Protein AF-A0A2R8F364-F1 (afdb_monomer_lite)

Organism: Orientia tsutsugamushi (NCBI:txid784)

InterPro domains:
  IPR007694 DNA helicase, DnaB-like, C-terminal [PF03796] (116-225)
  IPR007694 DNA helicase, DnaB-like, C-terminal [PS51199] (110-226)
  IPR016136 DNA helicase DnaB, N-terminal/DNA primase DnaG, C-terminal [G3DSA:1.10.860.10] (1-81)
  IPR027417 P-loop containing nucleoside triphosphate hydrolase [G3DSA:3.40.50.300] (99-226)
  IPR027417 P-loop containing nucleoside triphosphate hydrolase [SSF52540] (106-205)
  IPR036185 DNA helicase, DnaB-like, N-terminal domain superfamily [SSF48024] (3-48)

Structure (mmCIF, N/CA/C/O backbone):
data_AF-A0A2R8F364-F1
#
_entry.id   AF-A0A2R8F364-F1
#
loop_
_atom_site.group_PDB
_atom_site.id
_atom_site.type_symbol
_atom_site.label_atom_id
_atom_site.label_alt_id
_atom_site.label_comp_id
_atom_site.label_asym_id
_atom_site.label_entity_id
_atom_site.label_seq_id
_atom_site.pdbx_PDB_ins_code
_atom_site.Cartn_x
_atom_site.Cartn_y
_atom_site.Cartn_z
_atom_site.occupancy
_atom_site.B_iso_or_equiv
_atom_site.auth_seq_id
_atom_site.auth_comp_id
_atom_site.auth_asym_id
_atom_site.auth_atom_id
_atom_site.pdbx_PDB_model_num
ATOM 1 N N . MET A 1 1 ? -1.294 35.254 -28.613 1.00 51.09 1 MET A N 1
ATOM 2 C CA . MET A 1 1 ? -0.947 35.494 -30.028 1.00 51.09 1 MET A CA 1
ATOM 3 C C . MET A 1 1 ? -0.317 34.226 -30.592 1.00 51.09 1 MET A C 1
ATOM 5 O O . MET A 1 1 ? 0.893 34.099 -30.556 1.00 51.09 1 MET A O 1
ATOM 9 N N . LEU A 1 2 ? -1.130 33.256 -31.028 1.00 57.69 2 LEU A N 1
ATOM 10 C CA . LEU A 1 2 ? -0.634 32.020 -31.663 1.00 57.69 2 LEU A CA 1
ATOM 11 C C . LEU A 1 2 ? -0.455 32.174 -33.187 1.00 57.69 2 LEU A C 1
ATOM 13 O O . LEU A 1 2 ? 0.200 31.351 -33.805 1.00 57.69 2 LEU A O 1
ATOM 17 N N . GLY A 1 3 ? -0.999 33.242 -33.784 1.00 59.50 3 GLY A N 1
ATOM 18 C CA . GLY A 1 3 ? -1.017 33.457 -35.237 1.00 59.50 3 GLY A CA 1
ATOM 19 C C . GLY A 1 3 ? 0.264 34.016 -35.867 1.00 59.50 3 GLY A C 1
ATOM 20 O O . GLY A 1 3 ? 0.261 34.246 -37.065 1.00 59.50 3 GLY A O 1
ATOM 21 N N . ASN A 1 4 ? 1.335 34.253 -35.099 1.00 62.00 4 ASN A N 1
ATOM 22 C CA . ASN A 1 4 ? 2.617 34.739 -35.643 1.00 62.00 4 ASN A CA 1
ATOM 23 C C . ASN A 1 4 ? 3.698 33.647 -35.713 1.00 62.00 4 ASN A C 1
ATOM 25 O O . ASN A 1 4 ? 4.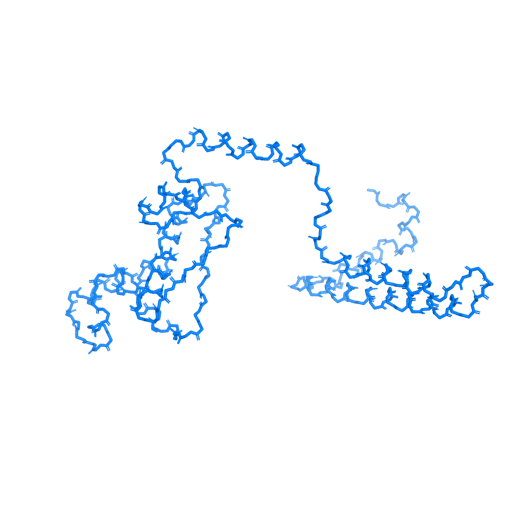823 33.926 -36.120 1.00 62.00 4 ASN A O 1
ATOM 29 N N . GLU A 1 5 ? 3.378 32.416 -35.310 1.00 75.62 5 GLU A N 1
ATOM 30 C CA . GLU A 1 5 ? 4.305 31.289 -35.370 1.00 75.62 5 GLU A CA 1
ATOM 31 C C . GLU A 1 5 ? 4.096 30.512 -36.680 1.00 75.62 5 GLU A C 1
ATOM 33 O O . GLU A 1 5 ? 3.006 29.986 -36.906 1.00 75.62 5 GLU A O 1
ATOM 38 N N . PRO A 1 6 ? 5.116 30.355 -37.543 1.00 74.75 6 PRO A N 1
ATOM 39 C CA . PRO A 1 6 ? 4.972 29.657 -38.827 1.00 74.75 6 PRO A CA 1
ATOM 40 C C . PRO A 1 6 ? 4.633 28.163 -38.675 1.00 74.75 6 PRO A C 1
ATOM 42 O O . PRO A 1 6 ? 4.226 27.502 -39.631 1.00 74.75 6 PRO A O 1
ATOM 45 N N . SER A 1 7 ? 4.808 27.604 -37.476 1.00 77.38 7 SER A N 1
ATOM 46 C CA . SER A 1 7 ? 4.368 26.255 -37.114 1.00 77.38 7 SER A CA 1
ATOM 47 C C . SER A 1 7 ? 2.845 26.151 -36.954 1.00 77.38 7 SER A C 1
ATOM 49 O O . SER A 1 7 ? 2.291 25.086 -37.220 1.00 77.38 7 SER A O 1
ATOM 51 N N . PHE A 1 8 ? 2.164 27.244 -36.590 1.00 77.12 8 PHE A N 1
ATOM 52 C CA . PHE A 1 8 ? 0.716 27.306 -36.380 1.00 77.12 8 PHE A CA 1
ATOM 53 C C . PHE A 1 8 ? -0.068 27.207 -37.694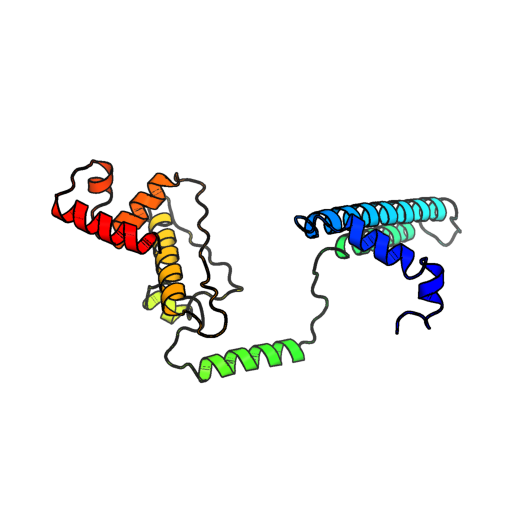 1.00 77.12 8 PHE A C 1
ATOM 55 O O . PHE A 1 8 ? -1.047 26.466 -37.789 1.00 77.12 8 PHE A O 1
ATOM 62 N N . ASP A 1 9 ? 0.414 27.871 -38.742 1.00 77.19 9 ASP A N 1
ATOM 63 C CA . ASP A 1 9 ? -0.208 27.786 -40.066 1.00 77.19 9 ASP A CA 1
ATOM 64 C C . ASP A 1 9 ? -0.009 26.399 -40.698 1.00 77.19 9 ASP A C 1
ATOM 66 O O . ASP A 1 9 ? -0.907 25.874 -41.356 1.00 77.19 9 ASP A O 1
ATOM 70 N N . LYS A 1 10 ? 1.128 25.736 -40.429 1.00 79.25 10 LYS A N 1
ATOM 71 C CA . LYS A 1 10 ? 1.417 24.378 -40.931 1.00 79.25 10 LYS A CA 1
ATOM 72 C C . LYS A 1 10 ? 0.503 23.295 -40.360 1.00 79.25 10 LYS A C 1
ATOM 74 O O . LYS A 1 10 ? 0.252 22.306 -41.041 1.00 79.25 10 LYS A O 1
ATOM 79 N N . ILE A 1 11 ? 0.020 23.459 -39.131 1.00 80.19 11 ILE A N 1
ATOM 80 C CA . ILE A 1 11 ? -0.890 22.499 -38.485 1.00 80.19 11 ILE A CA 1
ATOM 81 C C . ILE A 1 11 ? -2.369 22.748 -38.831 1.00 80.19 11 ILE A C 1
ATOM 83 O O . ILE A 1 11 ? -3.235 22.057 -38.305 1.00 80.19 11 ILE A O 1
ATOM 87 N N . GLY A 1 12 ? -2.671 23.706 -39.717 1.00 80.62 12 GLY A N 1
ATOM 88 C CA . GLY A 1 12 ? -4.037 24.025 -40.148 1.00 80.62 12 GLY A CA 1
ATOM 89 C C . GLY A 1 12 ? -4.716 25.145 -39.353 1.00 80.62 12 GLY A C 1
ATOM 90 O O . GLY A 1 12 ? -5.928 25.324 -39.476 1.00 80.62 12 GLY A O 1
ATOM 91 N N . GLY A 1 13 ? -3.956 25.895 -38.547 1.00 84.38 13 GLY A N 1
ATOM 92 C CA . GLY A 1 13 ? -4.404 27.120 -37.890 1.00 84.38 13 GLY A CA 1
ATOM 93 C C . GLY A 1 13 ? -5.612 26.952 -36.962 1.00 84.38 13 GLY A C 1
ATOM 94 O O . GLY A 1 13 ? -5.798 25.933 -36.291 1.00 84.38 13 GLY A O 1
ATOM 95 N N . VAL A 1 14 ? -6.444 27.994 -36.906 1.00 84.50 14 VAL A N 1
ATOM 96 C CA . VAL A 1 14 ? -7.592 28.087 -35.986 1.00 84.50 14 VAL A CA 1
ATOM 97 C C . VAL A 1 14 ? -8.641 27.003 -36.263 1.00 84.50 14 VAL A C 1
ATOM 99 O O . VAL A 1 14 ? -9.209 26.446 -35.322 1.00 84.50 14 VAL A O 1
ATOM 102 N N . ASP A 1 15 ? -8.844 26.638 -37.529 1.00 84.00 15 ASP A N 1
ATOM 103 C CA . ASP A 1 15 ? -9.839 25.638 -37.932 1.00 84.00 15 ASP A CA 1
ATOM 104 C C . ASP A 1 15 ? -9.497 24.233 -37.421 1.00 84.00 15 ASP A C 1
ATOM 106 O O . ASP A 1 15 ? -10.386 23.464 -37.048 1.00 84.00 15 ASP A O 1
ATOM 110 N N . TYR A 1 16 ? -8.209 23.882 -37.364 1.00 85.00 16 TYR A N 1
ATOM 111 C CA . TYR A 1 16 ? -7.773 22.599 -36.815 1.00 85.00 16 TYR A CA 1
ATOM 112 C C . TYR A 1 16 ? -8.007 22.518 -35.300 1.00 85.00 16 TYR A C 1
ATOM 114 O O . TYR A 1 16 ? -8.500 21.505 -34.800 1.00 85.00 16 TYR A O 1
ATOM 122 N N . LEU A 1 17 ? -7.746 23.606 -34.571 1.0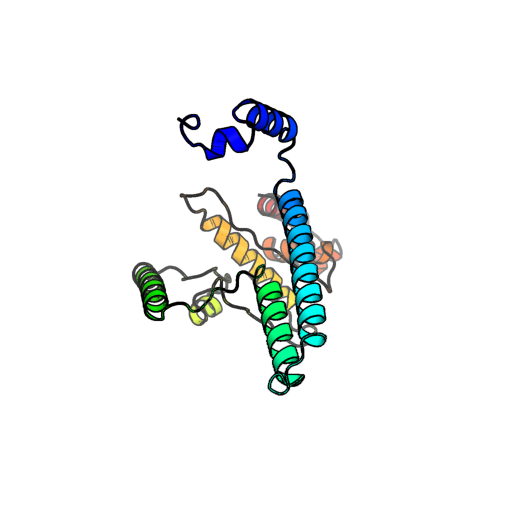0 82.50 17 LEU A N 1
ATOM 123 C CA . LEU A 1 17 ? -8.039 23.680 -33.138 1.00 82.50 17 LEU A CA 1
ATOM 124 C C . LEU A 1 17 ? -9.544 23.600 -32.852 1.00 82.50 17 LEU A C 1
ATOM 126 O O . LEU A 1 17 ? -9.943 22.884 -31.936 1.00 82.50 17 LEU A O 1
ATOM 130 N N . ALA A 1 18 ? -10.378 24.265 -33.658 1.00 84.19 18 ALA A N 1
ATOM 131 C CA . ALA A 1 18 ? -11.836 24.186 -33.544 1.00 84.19 18 ALA A CA 1
ATOM 132 C C . ALA A 1 18 ? -12.373 22.759 -33.788 1.00 84.19 18 ALA A C 1
ATOM 134 O O . ALA A 1 18 ? -13.339 22.320 -33.157 1.00 84.19 18 ALA A O 1
ATOM 135 N N . LYS A 1 19 ? -11.724 21.986 -34.668 1.00 84.31 19 LYS A N 1
ATOM 136 C CA . LYS A 1 19 ? -12.035 20.560 -34.850 1.00 84.31 19 LYS A CA 1
ATOM 137 C C . LYS A 1 19 ? -11.632 19.730 -33.632 1.00 84.31 19 LYS A C 1
ATOM 139 O O . LYS A 1 19 ? -12.421 18.900 -33.188 1.00 84.31 19 LYS A O 1
ATOM 144 N N . LEU A 1 20 ? -10.445 19.963 -33.067 1.00 83.00 20 LEU A N 1
ATOM 145 C CA . LEU A 1 20 ? -9.984 19.248 -31.871 1.00 83.00 20 LEU A CA 1
ATOM 146 C C . LEU A 1 20 ? -10.889 19.497 -30.662 1.00 83.00 20 LEU A C 1
ATOM 148 O O . LEU A 1 20 ? -11.218 18.546 -29.959 1.00 83.00 20 LEU A O 1
ATOM 152 N N . THR A 1 21 ? -11.341 20.734 -30.441 1.00 81.00 21 THR A N 1
ATOM 153 C CA . THR A 1 21 ? -12.275 21.046 -29.344 1.00 81.00 21 THR A CA 1
ATOM 154 C C . THR A 1 21 ? -13.622 20.352 -29.524 1.00 81.00 21 THR A C 1
ATOM 156 O O . THR A 1 21 ? -14.192 19.873 -28.548 1.00 81.00 21 THR A O 1
ATOM 159 N N . THR A 1 22 ? -14.096 20.227 -30.766 1.00 80.75 22 THR A N 1
ATOM 160 C CA . THR A 1 22 ? -15.333 19.497 -31.084 1.00 80.75 22 THR A CA 1
ATOM 161 C C . THR A 1 22 ? -15.176 17.984 -30.866 1.00 80.75 22 THR A C 1
ATOM 163 O O . THR A 1 22 ? -16.087 17.332 -30.367 1.00 80.75 22 THR A O 1
ATOM 166 N N . LEU A 1 23 ? -14.016 17.405 -31.191 1.00 77.75 23 LEU A N 1
ATOM 167 C CA . LEU A 1 23 ? -13.740 15.974 -30.991 1.00 77.75 23 LEU A CA 1
ATOM 168 C C . LEU A 1 23 ? -13.449 15.614 -29.523 1.00 77.75 23 LEU A C 1
ATOM 170 O O . LEU A 1 23 ? -13.710 14.491 -29.101 1.00 77.75 23 LEU A O 1
ATOM 174 N N . ALA A 1 24 ? -12.940 16.562 -28.733 1.00 70.25 24 ALA A N 1
ATOM 175 C CA . ALA A 1 24 ? -12.559 16.369 -27.333 1.00 70.25 24 ALA A CA 1
ATOM 176 C C . ALA A 1 24 ? -13.729 16.460 -26.328 1.00 70.25 24 ALA A C 1
ATOM 178 O O . ALA A 1 24 ? -13.489 16.446 -25.123 1.00 70.25 24 ALA A O 1
ATOM 179 N N . LEU A 1 25 ? -14.988 16.532 -26.786 1.00 61.28 25 LEU A N 1
ATOM 180 C CA . LEU A 1 25 ? -16.176 16.728 -25.934 1.00 61.28 25 LEU A CA 1
ATOM 181 C C . LEU A 1 25 ? -16.408 15.615 -24.886 1.00 61.28 25 LEU A C 1
ATOM 183 O O . LEU A 1 25 ? -17.146 15.834 -23.928 1.00 61.28 25 LEU A O 1
ATOM 187 N N . SER A 1 26 ? -15.761 14.448 -25.012 1.00 64.75 26 SER A N 1
ATOM 188 C CA . SER A 1 26 ? -15.794 13.371 -24.010 1.00 64.75 26 SER A CA 1
ATOM 189 C C . SER A 1 26 ? -14.438 13.226 -23.303 1.00 64.75 26 SER A C 1
ATOM 191 O O . SER A 1 26 ? -13.576 12.447 -23.706 1.00 64.75 26 SER A O 1
ATOM 193 N N . ILE A 1 27 ? -14.241 13.993 -22.226 1.00 63.88 27 ILE A N 1
ATOM 194 C CA . ILE A 1 27 ? -12.997 14.043 -21.422 1.00 63.88 27 ILE A CA 1
ATOM 195 C C . ILE A 1 27 ? -12.915 12.872 -20.417 1.00 63.88 27 ILE A C 1
ATOM 197 O O . ILE A 1 27 ? -11.943 12.736 -19.679 1.00 63.88 27 ILE A O 1
ATOM 201 N N . VAL A 1 28 ? -13.908 11.977 -20.392 1.00 66.44 28 VAL A N 1
ATOM 202 C CA . VAL A 1 28 ? -14.054 10.972 -19.324 1.00 66.44 28 VAL A CA 1
ATOM 203 C C . VAL A 1 28 ? -12.837 10.031 -19.233 1.00 66.44 28 VAL A C 1
ATOM 205 O O . VAL A 1 28 ? -12.433 9.684 -18.128 1.00 66.44 28 VAL A O 1
ATOM 208 N N . ASN A 1 29 ? -12.171 9.719 -20.358 1.00 69.25 29 ASN A N 1
ATOM 209 C CA . ASN A 1 29 ? -11.096 8.714 -20.416 1.00 69.25 29 ASN A CA 1
ATOM 210 C C . ASN A 1 29 ? -9.772 9.213 -21.043 1.00 69.25 29 ASN A C 1
ATOM 212 O O . ASN A 1 29 ? -9.087 8.458 -21.734 1.00 69.25 29 ASN A O 1
ATOM 216 N N . VAL A 1 30 ? -9.353 10.466 -20.805 1.00 81.44 30 VAL A N 1
ATOM 217 C CA . VAL A 1 30 ? -8.079 11.015 -21.348 1.00 81.44 30 VAL A CA 1
ATOM 218 C C . VAL A 1 30 ? -6.868 10.114 -21.052 1.00 81.44 30 VAL A C 1
ATOM 220 O O . VAL A 1 30 ? -6.013 9.916 -21.914 1.00 81.44 30 VAL A O 1
ATOM 223 N N . ASN A 1 31 ? -6.819 9.508 -19.862 1.00 78.56 31 ASN A N 1
ATOM 224 C CA . ASN A 1 31 ? -5.747 8.586 -19.482 1.00 78.56 31 ASN A CA 1
ATOM 225 C C . ASN A 1 31 ? -5.721 7.302 -20.329 1.00 78.56 31 ASN A C 1
ATOM 227 O O . ASN A 1 31 ? -4.642 6.790 -20.620 1.00 78.56 31 ASN A O 1
ATOM 231 N N . GLU A 1 32 ? -6.876 6.771 -20.738 1.00 79.25 32 GLU A N 1
ATOM 232 C CA . GLU A 1 32 ? -6.929 5.577 -21.593 1.00 79.25 32 GLU A CA 1
ATOM 233 C C . GLU A 1 32 ? -6.464 5.898 -23.011 1.00 79.25 32 GLU A C 1
ATOM 235 O O . GLU A 1 32 ? -5.647 5.168 -23.567 1.00 79.25 32 GLU A O 1
ATOM 240 N N . TYR A 1 33 ? -6.892 7.036 -23.565 1.00 83.19 33 TYR A N 1
ATOM 241 C CA . TYR A 1 33 ? -6.409 7.492 -24.868 1.00 83.19 33 TYR A CA 1
ATOM 242 C C . TYR A 1 33 ? -4.901 7.754 -24.859 1.00 83.19 33 TYR A C 1
ATOM 244 O O . TYR A 1 33 ? -4.206 7.354 -25.792 1.00 83.19 33 TYR A O 1
ATOM 252 N N . GLY A 1 34 ? -4.371 8.340 -23.780 1.00 85.00 34 GLY A N 1
ATOM 253 C CA . GLY A 1 34 ? -2.930 8.503 -23.589 1.00 85.00 34 GLY A CA 1
ATOM 254 C C . GLY A 1 34 ? -2.179 7.168 -23.622 1.00 85.00 34 GLY A C 1
ATOM 255 O O . GLY A 1 34 ? -1.165 7.052 -24.312 1.00 85.00 34 GLY A O 1
ATOM 256 N N . LYS A 1 35 ? -2.712 6.131 -22.960 1.00 84.31 35 LYS A N 1
ATOM 257 C CA . LYS A 1 35 ? -2.145 4.771 -23.002 1.00 84.31 35 LYS A CA 1
ATOM 258 C C . LYS A 1 35 ? -2.183 4.168 -24.406 1.00 84.31 35 LYS A C 1
ATOM 260 O O . LYS A 1 35 ? -1.196 3.569 -24.818 1.00 84.31 35 LYS A O 1
ATOM 265 N N . ILE A 1 36 ? -3.276 4.347 -25.150 1.00 87.69 36 ILE A N 1
ATOM 266 C CA . ILE A 1 36 ? -3.402 3.848 -26.530 1.00 87.69 36 ILE A CA 1
ATOM 267 C C . ILE A 1 36 ? -2.362 4.511 -27.441 1.00 87.69 36 ILE A C 1
ATOM 269 O O . ILE A 1 36 ? -1.658 3.828 -28.182 1.00 87.69 36 ILE A O 1
ATOM 273 N N . VAL A 1 37 ? -2.229 5.839 -27.375 1.00 90.19 37 VAL A N 1
ATOM 274 C CA . VAL A 1 37 ? -1.239 6.578 -28.175 1.00 90.19 37 VAL A CA 1
ATOM 275 C C . VAL A 1 37 ? 0.184 6.143 -27.822 1.00 90.19 37 VAL A C 1
ATOM 277 O O . VAL A 1 37 ? 1.010 5.968 -28.721 1.00 90.19 37 VAL A O 1
ATOM 280 N N . TYR A 1 38 ? 0.456 5.931 -26.533 1.00 87.75 38 TYR A N 1
ATOM 281 C CA . TYR A 1 38 ? 1.742 5.452 -26.042 1.00 87.75 38 TYR A CA 1
ATOM 282 C C . TYR A 1 38 ? 2.067 4.030 -26.530 1.00 87.75 38 TYR A C 1
ATOM 284 O O . TYR A 1 38 ? 3.142 3.818 -27.088 1.00 87.75 38 TYR A O 1
ATOM 292 N N . ASP A 1 39 ? 1.130 3.083 -26.421 1.00 88.06 39 ASP A N 1
ATOM 293 C CA . ASP A 1 39 ? 1.298 1.710 -26.926 1.00 88.06 39 ASP A CA 1
ATOM 294 C C . ASP A 1 39 ? 1.579 1.700 -28.436 1.00 88.06 39 ASP A C 1
ATOM 296 O O . ASP A 1 39 ? 2.526 1.069 -28.909 1.00 88.06 39 ASP A O 1
ATOM 300 N N . LEU A 1 40 ? 0.819 2.484 -29.206 1.00 93.19 40 LEU A N 1
ATOM 301 C CA . LEU A 1 40 ? 1.038 2.629 -30.646 1.00 93.19 40 LEU A CA 1
ATOM 302 C C . LEU A 1 40 ? 2.407 3.245 -30.974 1.00 93.19 40 LEU A C 1
ATOM 304 O O . LEU A 1 40 ? 3.011 2.885 -31.985 1.00 93.19 40 LEU A O 1
ATOM 308 N N . ALA A 1 41 ? 2.906 4.170 -30.151 1.00 90.38 41 ALA A N 1
ATOM 309 C CA . ALA A 1 41 ? 4.241 4.736 -30.318 1.00 90.38 41 ALA A CA 1
ATOM 310 C C . ALA A 1 41 ? 5.336 3.699 -30.042 1.00 90.38 41 ALA A C 1
ATOM 312 O O . ALA A 1 41 ? 6.261 3.586 -30.845 1.00 90.38 41 ALA A O 1
ATOM 313 N N . LEU A 1 42 ? 5.207 2.903 -28.976 1.00 88.50 42 LEU A N 1
ATOM 314 C CA . LEU A 1 42 ? 6.147 1.821 -28.671 1.00 88.50 42 LEU A CA 1
ATOM 315 C C . LEU A 1 42 ? 6.219 0.790 -29.798 1.00 88.50 42 LEU A C 1
ATOM 317 O O . LEU A 1 42 ? 7.314 0.396 -30.190 1.00 88.50 42 LEU A O 1
ATOM 321 N N . ARG A 1 43 ? 5.075 0.408 -30.382 1.00 91.44 43 ARG A N 1
ATOM 322 C CA . ARG A 1 43 ? 5.044 -0.500 -31.541 1.00 91.44 43 ARG A CA 1
ATOM 323 C C . ARG A 1 43 ? 5.809 0.060 -32.738 1.00 91.44 43 ARG A C 1
ATOM 325 O O . ARG A 1 43 ? 6.536 -0.686 -33.382 1.00 91.44 43 ARG A O 1
ATOM 332 N N . ARG A 1 44 ? 5.683 1.363 -33.025 1.00 93.38 44 ARG A N 1
ATOM 333 C CA . ARG A 1 44 ? 6.443 2.014 -34.109 1.00 93.38 44 ARG A CA 1
ATOM 334 C C . ARG A 1 44 ? 7.945 2.007 -33.840 1.00 93.38 44 ARG A C 1
ATOM 336 O O . ARG A 1 44 ? 8.706 1.676 -34.739 1.00 93.38 44 ARG A O 1
ATOM 343 N N . TYR A 1 45 ? 8.361 2.303 -32.611 1.00 89.81 45 TYR A N 1
ATOM 344 C CA . TYR A 1 45 ? 9.773 2.218 -32.236 1.00 89.81 45 TYR A CA 1
ATOM 345 C C . TYR A 1 45 ? 10.313 0.788 -32.321 1.00 89.81 45 TYR A C 1
ATOM 347 O O . TYR A 1 45 ? 11.435 0.589 -32.773 1.00 89.81 45 TYR A O 1
ATOM 355 N N . LEU A 1 46 ? 9.519 -0.215 -31.937 1.00 90.00 46 LEU A N 1
ATOM 356 C CA . LEU A 1 46 ? 9.917 -1.616 -32.057 1.00 90.00 46 LEU A CA 1
ATOM 357 C C . LEU A 1 46 ? 10.126 -2.021 -33.524 1.00 90.00 46 LEU A C 1
ATOM 359 O O . LEU A 1 46 ? 11.090 -2.720 -33.830 1.00 90.00 46 LEU A O 1
ATOM 363 N N . ILE A 1 47 ? 9.259 -1.548 -34.426 1.00 93.44 47 ILE A N 1
ATOM 364 C CA . ILE A 1 47 ? 9.415 -1.737 -35.876 1.00 93.44 47 ILE A CA 1
ATOM 365 C C . ILE A 1 47 ? 10.719 -1.090 -36.360 1.00 93.44 47 ILE A C 1
ATOM 367 O O . ILE A 1 47 ? 11.502 -1.752 -37.031 1.00 93.44 47 ILE A O 1
ATOM 371 N N . GLU A 1 48 ? 10.999 0.152 -35.960 1.00 93.06 48 GLU A N 1
ATOM 372 C CA . GLU A 1 48 ? 12.224 0.867 -36.347 1.00 93.06 48 GLU A CA 1
ATOM 373 C C . GLU A 1 48 ? 13.502 0.151 -35.866 1.00 93.06 48 GLU A C 1
ATOM 375 O O . GLU A 1 48 ? 14.482 0.047 -36.605 1.00 93.06 48 GLU A O 1
ATOM 380 N N . ILE A 1 49 ? 13.500 -0.377 -34.636 1.00 91.88 49 ILE A N 1
ATOM 381 C CA . ILE A 1 49 ? 14.604 -1.195 -34.110 1.00 91.88 49 ILE A CA 1
ATOM 382 C C . ILE A 1 49 ? 14.757 -2.470 -34.948 1.00 91.88 49 ILE A C 1
ATOM 384 O O . ILE A 1 49 ? 15.869 -2.808 -35.345 1.00 91.88 49 ILE A O 1
ATOM 388 N N . GLY A 1 50 ? 13.654 -3.152 -35.270 1.00 92.50 50 GLY A N 1
ATOM 389 C CA . GLY A 1 50 ? 13.668 -4.340 -36.125 1.00 92.50 50 GLY A CA 1
ATOM 390 C C . GLY A 1 50 ? 14.260 -4.067 -37.510 1.00 92.50 50 GLY A C 1
ATOM 391 O O . GLY A 1 50 ? 15.130 -4.809 -37.964 1.00 92.50 50 GLY A O 1
ATOM 392 N N . GLU A 1 51 ? 13.857 -2.973 -38.156 1.00 93.44 51 GLU A N 1
ATOM 393 C CA . GLU A 1 51 ? 14.398 -2.553 -39.453 1.00 93.44 51 GLU A CA 1
ATOM 394 C C . GLU A 1 51 ? 15.903 -2.261 -39.383 1.00 93.44 51 GLU A C 1
ATOM 396 O O . GLU A 1 51 ? 16.654 -2.670 -40.274 1.00 93.44 51 GLU A O 1
ATOM 401 N N . LYS A 1 52 ? 16.373 -1.617 -38.305 1.00 88.94 52 LYS A N 1
ATOM 402 C CA . LYS A 1 52 ? 17.807 -1.374 -38.074 1.00 88.94 52 LYS A CA 1
ATOM 403 C C . LYS A 1 52 ? 18.583 -2.667 -37.862 1.00 88.94 52 LYS A C 1
ATOM 405 O O . LYS A 1 52 ? 19.652 -2.816 -38.445 1.00 88.94 52 LYS A O 1
ATOM 410 N N . ILE A 1 53 ? 18.051 -3.606 -37.080 1.00 90.75 53 ILE A N 1
ATOM 411 C CA . ILE A 1 53 ? 18.679 -4.918 -36.861 1.00 90.75 53 ILE A CA 1
ATOM 412 C C . ILE A 1 53 ? 18.836 -5.652 -38.193 1.00 90.75 53 ILE A C 1
ATOM 414 O O . ILE A 1 53 ? 19.927 -6.122 -38.507 1.00 90.75 53 ILE A O 1
ATOM 418 N N . VAL A 1 54 ? 17.771 -5.703 -38.999 1.00 90.75 54 VAL A N 1
ATOM 419 C CA . VAL A 1 54 ? 17.801 -6.342 -40.322 1.00 90.75 54 VAL A CA 1
ATOM 420 C C . VAL A 1 54 ? 18.827 -5.661 -41.226 1.00 90.75 54 VAL A C 1
ATOM 422 O O . VAL A 1 54 ? 19.668 -6.336 -41.816 1.00 90.75 54 VAL A O 1
ATOM 425 N N . THR A 1 55 ? 18.801 -4.330 -41.302 1.00 88.69 55 THR A N 1
ATOM 426 C CA . THR A 1 55 ? 19.727 -3.558 -42.143 1.00 88.69 55 THR A CA 1
ATOM 427 C C . THR A 1 55 ? 21.183 -3.804 -41.743 1.00 88.69 55 THR A C 1
ATOM 429 O O . THR A 1 55 ? 21.997 -4.132 -42.603 1.00 88.69 55 THR A O 1
ATOM 432 N N . ASN A 1 56 ? 21.493 -3.734 -40.446 1.00 85.06 56 ASN A N 1
ATOM 433 C CA . ASN A 1 56 ? 22.843 -3.925 -39.914 1.00 85.06 56 ASN A CA 1
ATOM 434 C C . ASN A 1 56 ? 23.355 -5.362 -40.102 1.00 85.06 56 ASN A C 1
ATOM 436 O O . ASN A 1 56 ? 24.539 -5.565 -40.369 1.00 85.06 56 ASN A O 1
ATOM 440 N N . ALA A 1 57 ? 22.470 -6.359 -40.004 1.00 84.94 57 ALA A N 1
ATOM 441 C CA . ALA A 1 57 ? 22.823 -7.754 -40.252 1.00 84.94 57 ALA A CA 1
ATOM 442 C C . ALA A 1 57 ? 23.214 -7.994 -41.723 1.00 84.94 57 ALA A C 1
ATOM 444 O O . ALA A 1 57 ? 24.146 -8.750 -42.005 1.00 84.94 57 ALA A O 1
ATOM 445 N N . TYR A 1 58 ? 22.538 -7.321 -42.664 1.00 82.31 58 TYR A N 1
ATOM 446 C CA . TYR A 1 58 ? 22.886 -7.372 -44.087 1.00 82.31 58 TYR A CA 1
ATOM 447 C C . TYR A 1 58 ? 24.147 -6.566 -44.422 1.00 82.31 58 TYR A C 1
ATOM 449 O O . TYR A 1 58 ? 24.940 -6.999 -45.258 1.00 82.31 58 TYR A O 1
ATOM 457 N N . SER A 1 59 ? 24.360 -5.416 -43.781 1.00 72.81 59 SER A N 1
ATOM 458 C CA . SER A 1 59 ? 25.538 -4.567 -43.980 1.00 72.81 59 SER A CA 1
ATOM 459 C C . SER A 1 59 ? 26.689 -4.973 -43.050 1.00 72.81 59 SER A C 1
ATOM 461 O O . SER A 1 59 ? 27.118 -4.186 -42.210 1.00 72.81 59 SER A O 1
ATOM 463 N N . SER A 1 60 ? 27.182 -6.209 -43.150 1.00 63.38 60 SER A N 1
ATOM 464 C CA . SER A 1 60 ? 28.322 -6.657 -42.339 1.00 63.38 60 SER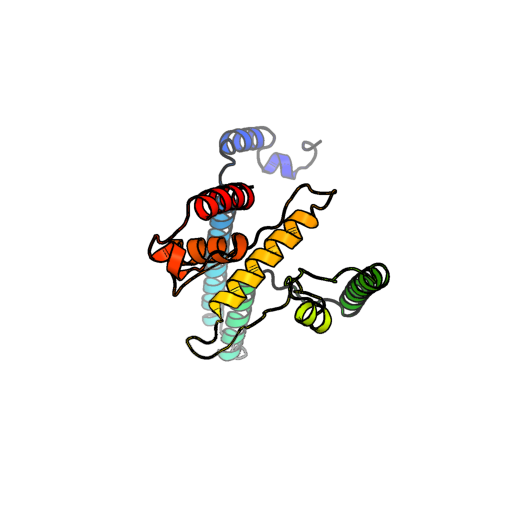 A CA 1
ATOM 465 C C . SER A 1 60 ? 29.654 -6.385 -43.048 1.00 63.38 60 SER A C 1
ATOM 467 O O . SER A 1 60 ? 29.992 -6.990 -44.066 1.00 63.38 60 SER A O 1
ATOM 469 N N . THR A 1 61 ? 30.432 -5.455 -42.495 1.00 66.88 61 THR A N 1
ATOM 470 C CA . THR A 1 61 ? 31.856 -5.271 -42.812 1.00 66.88 61 THR A CA 1
ATOM 471 C C . THR A 1 61 ? 32.703 -6.256 -41.994 1.00 66.88 61 THR A C 1
ATOM 473 O O . THR A 1 61 ? 32.291 -6.673 -40.919 1.00 66.88 61 THR A O 1
ATOM 476 N N . LEU A 1 62 ? 33.924 -6.598 -42.434 1.00 62.88 62 LEU A N 1
ATOM 477 C CA . LEU A 1 62 ? 34.842 -7.511 -41.709 1.00 62.88 62 LEU A CA 1
ATOM 478 C C . LEU A 1 62 ? 35.152 -7.097 -40.248 1.00 62.88 62 LEU A C 1
ATOM 480 O O . LEU A 1 62 ? 35.661 -7.913 -39.485 1.00 62.88 62 LEU A O 1
ATOM 484 N N . ALA A 1 63 ? 34.866 -5.847 -39.871 1.00 65.94 63 ALA A N 1
ATOM 485 C CA . ALA A 1 63 ? 35.051 -5.305 -38.525 1.00 65.94 63 ALA A CA 1
ATOM 486 C C . ALA A 1 63 ? 33.798 -5.396 -37.627 1.00 65.94 63 ALA A C 1
ATOM 488 O O . ALA A 1 63 ? 33.919 -5.227 -36.415 1.00 65.94 63 ALA A O 1
ATOM 489 N N . ASP A 1 64 ? 32.618 -5.678 -38.187 1.00 70.69 64 ASP A N 1
ATOM 490 C CA . ASP A 1 64 ? 31.358 -5.756 -37.443 1.00 70.69 64 ASP A CA 1
ATOM 491 C C . ASP A 1 64 ? 31.059 -7.209 -37.078 1.00 70.69 64 ASP A C 1
ATOM 493 O O . ASP A 1 64 ? 30.476 -7.972 -37.851 1.00 70.69 64 ASP A O 1
ATOM 497 N N . LEU A 1 65 ? 31.490 -7.615 -35.884 1.00 82.62 65 LEU A N 1
ATOM 498 C CA . LEU A 1 65 ? 31.170 -8.937 -35.361 1.00 82.62 65 LEU A CA 1
ATOM 499 C C . LEU A 1 65 ? 29.674 -9.037 -35.041 1.00 82.62 65 LEU A C 1
ATOM 501 O O . LEU A 1 65 ? 29.065 -8.106 -34.524 1.00 82.62 65 LEU A O 1
ATOM 505 N N . ALA A 1 66 ? 29.086 -10.217 -35.232 1.00 83.50 66 ALA A N 1
ATOM 506 C CA . ALA A 1 66 ? 27.690 -10.461 -34.861 1.00 83.50 66 ALA A CA 1
ATOM 507 C C . ALA A 1 66 ? 27.398 -10.148 -33.375 1.00 83.50 66 ALA A C 1
ATOM 509 O O . ALA A 1 66 ? 26.301 -9.718 -33.036 1.00 83.50 66 ALA A O 1
ATOM 510 N N . ILE A 1 67 ? 28.392 -10.317 -32.494 1.00 86.19 67 ILE A N 1
ATOM 511 C CA . ILE A 1 67 ? 28.270 -10.041 -31.054 1.00 86.19 67 ILE A CA 1
ATOM 512 C C . ILE A 1 67 ? 28.005 -8.553 -30.790 1.00 86.19 67 ILE A C 1
ATOM 514 O O . ILE A 1 67 ? 27.100 -8.230 -30.028 1.00 86.19 67 ILE A O 1
ATOM 518 N N . THR A 1 68 ? 28.714 -7.639 -31.458 1.00 85.75 68 THR A N 1
ATOM 519 C CA . THR A 1 68 ? 28.525 -6.193 -31.243 1.00 85.75 68 THR A CA 1
ATOM 520 C C . THR A 1 68 ? 27.175 -5.712 -31.780 1.00 85.75 68 THR A C 1
ATOM 522 O O . THR A 1 68 ? 26.559 -4.799 -31.223 1.00 85.75 68 THR A O 1
ATOM 525 N N . GLN A 1 69 ? 26.663 -6.358 -32.831 1.00 85.25 69 GLN A N 1
ATOM 526 C CA . GLN A 1 69 ? 25.314 -6.107 -33.342 1.00 85.25 69 GLN A CA 1
ATOM 527 C C . GLN A 1 69 ? 24.233 -6.555 -32.347 1.00 85.25 69 GLN A C 1
ATOM 529 O O . GLN A 1 69 ? 23.253 -5.834 -32.152 1.00 85.25 69 GLN A O 1
ATOM 534 N N . ILE A 1 70 ? 24.431 -7.702 -31.683 1.00 88.12 70 ILE A N 1
ATOM 535 C CA . ILE A 1 70 ? 23.544 -8.191 -30.616 1.00 88.12 70 ILE A CA 1
ATOM 536 C C . ILE A 1 70 ? 23.551 -7.223 -29.426 1.00 88.12 70 ILE A C 1
ATOM 538 O O . ILE A 1 70 ? 22.483 -6.800 -28.997 1.00 88.12 70 ILE A O 1
ATOM 542 N N . GLU A 1 71 ? 24.725 -6.799 -28.950 1.00 89.12 71 GLU A N 1
ATOM 543 C CA . GLU A 1 71 ? 24.847 -5.836 -27.841 1.00 89.12 71 GLU A CA 1
ATOM 544 C C . GLU A 1 71 ? 24.145 -4.503 -28.152 1.00 89.12 71 GLU A C 1
ATOM 546 O O . GLU A 1 71 ? 23.436 -3.936 -27.317 1.00 89.12 71 GLU A O 1
ATOM 551 N N . THR A 1 72 ? 24.284 -4.014 -29.388 1.00 87.75 72 THR A N 1
ATOM 552 C CA . THR A 1 72 ? 23.617 -2.782 -29.835 1.00 87.75 72 THR A CA 1
ATOM 553 C C . THR A 1 72 ? 22.094 -2.945 -29.854 1.00 87.75 72 THR A C 1
ATOM 555 O O . THR A 1 72 ? 21.370 -2.044 -29.423 1.00 87.75 72 THR A O 1
ATOM 558 N N . ALA A 1 73 ? 21.594 -4.091 -30.325 1.00 89.38 73 ALA A N 1
ATOM 559 C CA . ALA A 1 73 ? 20.168 -4.403 -30.328 1.00 89.38 73 ALA A CA 1
ATOM 560 C C . ALA A 1 73 ? 19.602 -4.521 -28.901 1.00 89.38 73 ALA A C 1
ATOM 562 O O . ALA A 1 73 ? 18.538 -3.969 -28.616 1.00 89.38 73 ALA A O 1
ATOM 563 N N . GLU A 1 74 ? 20.326 -5.176 -27.990 1.00 87.44 74 GLU A N 1
ATOM 564 C CA . GLU A 1 74 ? 19.955 -5.275 -26.574 1.00 87.44 74 GLU A CA 1
ATOM 565 C C . GLU A 1 74 ? 19.866 -3.897 -25.913 1.00 87.44 74 GLU A C 1
ATOM 567 O O . GLU A 1 74 ? 18.867 -3.603 -25.255 1.00 87.44 74 GLU A O 1
ATOM 572 N N . SER A 1 75 ? 20.847 -3.017 -26.144 1.00 88.75 75 SER A N 1
ATOM 573 C CA . SER A 1 75 ? 20.819 -1.646 -25.618 1.00 88.75 75 SER A CA 1
ATOM 574 C C . SER A 1 75 ? 19.607 -0.862 -26.129 1.00 88.75 75 SER A C 1
ATOM 576 O O . SER A 1 75 ? 18.947 -0.173 -25.354 1.00 88.75 75 SER A O 1
ATOM 578 N N . GLN A 1 76 ? 19.274 -0.976 -27.418 1.00 88.50 76 GLN A N 1
ATOM 579 C CA . GLN A 1 76 ? 18.123 -0.279 -28.003 1.00 88.50 76 GLN A CA 1
ATOM 580 C C . GLN A 1 76 ? 16.786 -0.794 -27.451 1.00 88.50 76 GLN A C 1
ATOM 582 O O . GLN A 1 76 ? 15.875 -0.003 -27.190 1.00 88.50 76 GLN A O 1
ATOM 587 N N . LEU A 1 77 ? 16.665 -2.107 -27.241 1.00 87.25 77 LEU A N 1
ATOM 588 C CA . LEU A 1 77 ? 15.482 -2.713 -26.628 1.00 87.25 77 LEU A CA 1
ATOM 589 C C . LEU A 1 77 ? 15.356 -2.345 -25.145 1.00 87.25 77 LEU A C 1
ATOM 591 O O . LEU A 1 77 ? 14.250 -2.074 -24.674 1.00 87.25 77 LEU A O 1
ATOM 595 N N . TYR A 1 78 ? 16.474 -2.276 -24.421 1.00 84.38 78 TYR A N 1
ATOM 596 C CA . TYR A 1 78 ? 16.510 -1.824 -23.033 1.00 84.38 78 TYR A CA 1
ATOM 597 C C . TYR A 1 78 ? 16.079 -0.355 -22.898 1.00 84.38 78 TYR A C 1
ATOM 599 O O . TYR A 1 78 ? 15.235 -0.016 -22.061 1.00 84.38 78 TYR A O 1
ATOM 607 N N . ASP A 1 79 ? 16.583 0.517 -23.770 1.00 84.12 79 ASP A N 1
ATOM 608 C CA . ASP A 1 79 ? 16.171 1.920 -23.834 1.00 84.12 79 ASP A CA 1
ATOM 609 C C . ASP A 1 79 ? 14.676 2.053 -24.149 1.00 84.12 79 ASP A C 1
ATOM 611 O O . ASP A 1 79 ? 13.986 2.893 -23.571 1.00 84.12 79 ASP A O 1
ATOM 615 N N . LEU A 1 80 ? 14.133 1.211 -25.033 1.00 83.00 80 LEU A N 1
ATOM 616 C CA . LEU A 1 80 ? 12.700 1.209 -25.327 1.00 83.00 80 LEU A CA 1
ATOM 617 C C . LEU A 1 80 ? 11.863 0.758 -24.118 1.00 83.00 80 LEU A C 1
ATOM 619 O O . LEU A 1 80 ? 10.847 1.384 -23.815 1.00 83.00 80 LEU A O 1
ATOM 623 N N . GLY A 1 81 ? 12.303 -0.281 -23.402 1.00 76.69 81 GLY A N 1
ATOM 624 C CA . GLY A 1 81 ? 11.631 -0.789 -22.200 1.00 76.69 81 GLY A CA 1
ATOM 625 C C . GLY A 1 81 ? 11.683 0.174 -21.006 1.00 76.69 81 GLY A C 1
ATOM 626 O O . GLY A 1 81 ? 10.770 0.199 -20.177 1.00 76.69 81 GLY A O 1
ATOM 627 N N . SER A 1 82 ? 12.717 1.013 -20.931 1.00 70.88 82 SER A N 1
ATOM 628 C CA . SER A 1 82 ? 12.892 1.997 -19.856 1.00 70.88 82 SER A CA 1
ATOM 629 C C . SER A 1 82 ? 12.161 3.325 -20.101 1.00 70.88 82 SER A C 1
ATOM 631 O O . SER A 1 82 ? 11.827 4.015 -19.142 1.00 70.88 82 SER A O 1
ATOM 633 N N . ARG A 1 83 ? 11.788 3.660 -21.347 1.00 67.88 83 ARG A N 1
ATOM 634 C CA . ARG A 1 83 ? 11.058 4.897 -21.728 1.00 67.88 83 ARG A CA 1
ATOM 635 C C . ARG A 1 83 ? 9.615 5.023 -21.198 1.00 67.88 83 ARG A C 1
ATOM 637 O O . ARG A 1 83 ? 8.919 5.974 -21.551 1.00 67.88 83 ARG A O 1
ATOM 644 N N . GLY A 1 84 ? 9.140 4.083 -20.383 1.00 57.47 84 GLY A N 1
ATOM 645 C CA . GLY A 1 84 ? 7.796 4.090 -19.776 1.00 57.47 84 GLY A CA 1
ATOM 646 C C . GLY A 1 84 ? 7.765 3.803 -18.285 1.00 57.47 84 GLY A C 1
ATOM 647 O O . GLY A 1 84 ? 6.767 4.073 -17.616 1.00 57.47 84 GLY A O 1
ATOM 648 N N . THR A 1 85 ? 8.858 3.276 -17.746 1.00 53.44 85 THR A N 1
ATOM 649 C CA . THR A 1 85 ? 9.028 3.186 -16.307 1.00 53.44 85 THR A CA 1
ATOM 650 C C . THR A 1 85 ? 9.588 4.525 -15.853 1.00 53.44 85 THR A C 1
ATOM 652 O O . THR A 1 85 ? 10.557 5.028 -16.413 1.00 53.44 85 THR A O 1
ATOM 655 N N . LEU A 1 86 ? 8.970 5.135 -14.841 1.00 47.53 86 LEU A N 1
ATOM 656 C CA . LEU A 1 86 ? 9.569 6.222 -14.062 1.00 47.53 86 LEU A CA 1
ATOM 657 C C . LEU A 1 86 ? 10.790 5.664 -13.310 1.00 47.53 86 LEU A C 1
ATOM 659 O O . LEU A 1 86 ? 10.811 5.572 -12.085 1.00 47.53 86 LEU A O 1
ATOM 663 N N . SER A 1 87 ? 11.805 5.237 -14.054 1.00 48.50 87 SER A N 1
ATOM 664 C CA . SER A 1 87 ? 13.146 5.048 -13.552 1.00 48.50 87 SER A CA 1
ATOM 665 C C . SER A 1 87 ? 13.633 6.450 -13.220 1.00 48.50 87 SER A C 1
ATOM 667 O O . SER A 1 87 ? 14.019 7.228 -14.093 1.00 48.50 87 SER A O 1
ATOM 669 N N . LYS A 1 88 ? 13.518 6.828 -11.944 1.00 54.31 88 LYS A N 1
ATOM 670 C CA . LYS A 1 88 ? 14.309 7.934 -11.411 1.00 54.31 88 LYS A CA 1
ATOM 671 C C . LYS A 1 88 ? 15.759 7.609 -11.782 1.00 54.31 88 LYS A C 1
ATOM 673 O O . LYS A 1 88 ? 16.303 6.632 -11.275 1.00 54.31 88 LYS A O 1
ATOM 678 N N . GLY A 1 89 ? 16.342 8.379 -12.702 1.00 67.19 89 GLY A N 1
ATOM 679 C CA . GLY A 1 89 ? 17.760 8.268 -13.042 1.00 67.19 89 GLY A CA 1
ATOM 680 C C . GLY A 1 89 ? 18.649 8.565 -11.829 1.00 67.19 89 GLY A C 1
ATOM 681 O O . GLY A 1 89 ? 18.174 8.688 -10.699 1.00 67.19 89 GLY A O 1
ATOM 682 N N . PHE A 1 90 ? 19.955 8.726 -12.041 1.00 65.44 90 PHE A N 1
ATOM 683 C CA . PHE A 1 90 ? 20.867 9.066 -10.946 1.00 65.44 90 PHE A CA 1
ATOM 684 C C . PHE A 1 90 ? 20.459 10.380 -10.263 1.00 65.44 90 PHE A C 1
ATOM 686 O O . PHE A 1 90 ? 20.442 11.446 -10.880 1.00 65.44 90 PHE A O 1
ATOM 693 N N . ILE A 1 91 ? 20.154 10.300 -8.969 1.00 75.06 91 ILE A N 1
ATOM 694 C CA . ILE A 1 91 ? 19.893 11.460 -8.115 1.00 75.06 91 ILE A CA 1
ATOM 695 C C . ILE A 1 91 ? 21.226 11.894 -7.505 1.00 75.06 91 ILE A C 1
ATOM 697 O O . ILE A 1 91 ? 21.999 11.066 -7.020 1.00 75.06 91 ILE A O 1
ATOM 701 N N . LYS A 1 92 ? 21.523 13.198 -7.526 1.00 85.38 92 LYS A N 1
ATOM 702 C CA . LYS A 1 92 ? 22.727 13.728 -6.872 1.00 85.38 92 LYS A CA 1
ATOM 703 C C . LYS A 1 92 ? 22.614 13.508 -5.364 1.00 85.38 92 LYS A C 1
ATOM 705 O O . LYS A 1 92 ? 21.640 13.949 -4.759 1.00 85.38 92 LYS A O 1
ATOM 710 N N . LEU A 1 93 ? 23.639 12.930 -4.739 1.00 88.06 93 LEU A N 1
ATOM 711 C CA . LEU A 1 93 ? 23.639 12.663 -3.294 1.00 88.06 93 LEU A CA 1
ATOM 712 C C . LEU A 1 93 ? 23.317 13.917 -2.460 1.00 88.06 93 LEU A C 1
ATOM 714 O O . LEU A 1 93 ? 22.577 13.835 -1.485 1.00 88.06 93 LEU A O 1
ATOM 718 N N . GLN A 1 94 ? 23.807 15.085 -2.887 1.00 89.94 94 GLN A N 1
ATOM 719 C CA . GLN A 1 94 ? 23.514 16.368 -2.244 1.00 89.94 94 GLN A CA 1
ATOM 720 C C . GLN A 1 94 ? 22.004 16.640 -2.128 1.00 89.94 94 GLN A C 1
ATOM 722 O O . GLN A 1 94 ? 21.540 17.009 -1.055 1.00 89.94 94 GLN A O 1
ATOM 727 N N . THR A 1 95 ? 21.231 16.391 -3.190 1.00 83.62 95 THR A N 1
ATOM 728 C CA . THR A 1 95 ? 19.774 16.606 -3.169 1.00 83.62 95 THR A CA 1
ATOM 729 C C . THR A 1 95 ? 19.076 15.669 -2.180 1.00 83.62 95 THR A C 1
ATOM 731 O O . THR A 1 95 ? 18.222 16.106 -1.415 1.00 83.62 95 THR A O 1
ATOM 734 N N . SER A 1 96 ? 19.513 14.408 -2.084 1.00 83.44 96 SER A N 1
ATOM 735 C CA . SER A 1 96 ? 18.985 13.462 -1.091 1.00 83.44 96 SER A CA 1
ATOM 736 C C . SER A 1 96 ? 19.336 13.854 0.349 1.00 83.44 96 SER A C 1
ATOM 738 O O . SER A 1 96 ? 18.541 13.632 1.264 1.00 83.44 96 SER A O 1
ATOM 740 N N . ILE A 1 97 ? 20.511 14.452 0.569 1.00 89.38 97 ILE A N 1
ATOM 741 C CA . ILE A 1 97 ? 20.919 14.969 1.882 1.00 89.38 97 ILE A CA 1
ATOM 742 C C . ILE A 1 97 ? 20.067 16.185 2.270 1.00 89.38 97 ILE A C 1
ATOM 744 O O . ILE A 1 97 ? 19.616 16.261 3.411 1.00 89.38 97 ILE A O 1
ATOM 748 N N . GLU A 1 98 ? 19.796 17.101 1.339 1.00 90.25 98 GLU A N 1
ATOM 749 C CA . GLU A 1 98 ? 18.936 18.273 1.569 1.00 90.25 98 GLU A CA 1
ATOM 750 C C . GLU A 1 98 ? 17.486 17.864 1.910 1.00 90.25 98 GLU A C 1
ATOM 752 O O . GLU A 1 98 ? 16.900 18.366 2.878 1.00 90.25 98 GLU A O 1
ATOM 757 N N . GLU A 1 99 ? 16.923 16.883 1.197 1.00 83.50 99 GLU A N 1
ATOM 758 C CA . GLU A 1 99 ? 15.607 16.296 1.503 1.00 83.50 99 GLU A CA 1
ATOM 759 C C . GLU A 1 99 ? 15.584 15.609 2.881 1.00 83.50 99 GLU A C 1
ATOM 761 O O . GLU A 1 99 ? 14.650 15.787 3.676 1.00 83.50 99 GLU A O 1
ATOM 766 N N . SER A 1 100 ? 16.646 14.865 3.202 1.00 83.31 100 SER A N 1
ATOM 767 C CA . SER A 1 100 ? 16.800 14.202 4.502 1.00 83.31 100 SER A CA 1
ATOM 768 C C . SER A 1 100 ? 16.895 15.219 5.639 1.00 83.31 100 SER A C 1
ATOM 770 O O . SER A 1 100 ? 16.235 15.062 6.666 1.00 83.31 100 SER A O 1
ATOM 772 N N . TRP A 1 101 ? 17.658 16.299 5.456 1.00 87.44 101 TRP A N 1
ATOM 773 C CA . TRP A 1 101 ? 17.799 17.359 6.454 1.00 87.44 101 TRP A CA 1
ATOM 774 C C . TRP A 1 101 ? 16.483 18.090 6.713 1.00 87.44 101 TRP A C 1
ATOM 776 O O . TRP A 1 101 ? 16.152 18.397 7.862 1.00 87.44 101 TRP A O 1
ATOM 786 N N . THR A 1 102 ? 15.696 18.318 5.662 1.00 83.88 102 THR A N 1
ATOM 787 C CA . THR A 1 102 ? 14.353 18.903 5.769 1.00 83.88 102 THR A CA 1
ATOM 788 C C . THR A 1 102 ? 13.436 18.004 6.604 1.00 83.88 102 THR A C 1
ATOM 790 O O . THR A 1 102 ? 12.776 18.476 7.536 1.00 83.88 102 THR A O 1
ATOM 793 N N . SER A 1 103 ? 13.471 16.694 6.346 1.00 75.62 103 SER A N 1
ATOM 794 C CA . SER A 1 103 ? 12.703 15.695 7.097 1.00 75.62 103 SER A CA 1
ATOM 795 C C . SER A 1 103 ? 13.128 15.641 8.571 1.00 75.62 103 SER A C 1
ATOM 797 O O . SER A 1 103 ? 12.283 15.714 9.463 1.00 75.62 103 SER A O 1
ATOM 799 N N . ILE A 1 104 ? 14.435 15.620 8.853 1.00 81.56 104 ILE A N 1
ATOM 800 C CA . ILE A 1 104 ? 14.983 15.638 10.221 1.00 81.56 104 ILE A CA 1
ATOM 801 C C . ILE A 1 104 ? 14.593 16.926 10.957 1.00 81.56 104 ILE A C 1
ATOM 803 O O . ILE A 1 104 ? 14.145 16.881 12.102 1.00 81.56 104 ILE A O 1
ATOM 807 N N . SER A 1 105 ? 14.704 18.079 10.297 1.00 82.31 105 SER A N 1
ATOM 808 C CA . SER A 1 105 ? 14.351 19.377 10.880 1.00 82.31 105 SER A CA 1
ATOM 809 C C . SER A 1 105 ? 12.873 19.451 11.265 1.00 82.31 105 SER A C 1
ATOM 811 O O . SER A 1 105 ? 12.530 20.024 12.302 1.00 82.31 105 SER A O 1
ATOM 813 N N . SER A 1 106 ? 11.992 18.853 10.455 1.00 74.81 106 SER A N 1
ATOM 814 C CA . SER A 1 106 ? 10.565 18.749 10.775 1.00 74.81 106 SER A CA 1
ATOM 815 C C . SER A 1 106 ? 10.314 17.863 12.001 1.00 74.81 106 SER A C 1
ATOM 817 O O . SER A 1 106 ? 9.564 18.255 12.893 1.00 74.81 106 SER A O 1
ATOM 819 N N . ALA A 1 107 ? 11.031 16.741 12.116 1.00 70.94 107 ALA A N 1
ATOM 820 C CA . ALA A 1 107 ? 10.935 15.831 13.253 1.00 70.94 107 ALA A CA 1
ATOM 821 C C . ALA A 1 107 ? 11.412 16.479 14.565 1.00 70.94 107 ALA A C 1
ATOM 823 O O . ALA A 1 107 ? 10.768 16.335 15.599 1.00 70.94 107 ALA A O 1
ATOM 824 N N . ILE A 1 108 ? 12.503 17.255 14.525 1.00 76.88 108 ILE A N 1
ATOM 825 C CA . ILE A 1 108 ? 13.037 17.964 15.702 1.00 76.88 108 ILE A CA 1
ATOM 826 C C . ILE A 1 108 ? 12.047 19.008 16.235 1.00 76.88 108 ILE A C 1
ATOM 828 O O . ILE A 1 108 ? 11.939 19.186 17.448 1.00 76.88 108 ILE A O 1
ATOM 832 N N . LYS A 1 109 ? 11.325 19.709 15.352 1.00 75.62 109 LYS A N 1
ATOM 833 C CA . LYS A 1 109 ? 10.307 20.698 15.755 1.00 75.62 109 LYS A CA 1
ATOM 834 C C . LYS A 1 109 ? 9.094 20.040 16.413 1.00 75.62 109 LYS A C 1
ATOM 836 O O . LYS A 1 109 ? 8.475 20.628 17.294 1.00 75.62 109 LYS A O 1
ATOM 841 N N . ASN A 1 110 ? 8.811 18.802 16.033 1.00 68.12 110 ASN A N 1
ATOM 842 C CA . ASN A 1 110 ? 7.627 18.052 16.410 1.00 68.12 110 ASN A CA 1
ATOM 843 C C . ASN A 1 110 ? 7.927 17.006 17.504 1.00 68.12 110 ASN A C 1
ATOM 845 O O . ASN A 1 110 ? 7.570 15.838 17.379 1.00 68.12 110 ASN A O 1
ATOM 849 N N . LYS A 1 111 ? 8.574 17.425 18.606 1.00 58.97 111 LYS A N 1
ATOM 850 C CA . LYS A 1 111 ? 9.066 16.532 19.684 1.00 58.97 111 LYS A CA 1
ATOM 851 C C . LYS A 1 111 ? 8.027 15.586 20.302 1.00 58.97 111 LYS A C 1
ATOM 853 O O . LYS A 1 111 ? 8.420 14.560 20.843 1.00 58.97 111 LYS A O 1
ATOM 858 N N . ASN A 1 112 ? 6.740 15.928 20.240 1.00 59.28 112 ASN A N 1
ATOM 859 C CA . ASN A 1 112 ? 5.662 15.156 20.866 1.00 59.28 112 ASN A CA 1
ATOM 860 C C . ASN A 1 112 ? 4.770 14.408 19.864 1.00 59.28 112 ASN A C 1
ATOM 862 O O . ASN A 1 112 ? 3.792 13.797 20.285 1.00 59.28 112 ASN A O 1
ATOM 866 N N . SER A 1 113 ? 5.060 14.452 18.559 1.00 65.88 113 SER A N 1
ATOM 867 C CA . SER A 1 113 ? 4.252 13.748 17.560 1.00 65.88 113 SER A CA 1
ATOM 868 C C . SER A 1 113 ? 5.051 12.657 16.863 1.00 65.88 113 SER A C 1
ATOM 870 O O . SER A 1 113 ? 6.201 12.859 16.478 1.00 65.88 113 SER A O 1
ATOM 872 N N . ILE A 1 114 ? 4.399 11.517 16.660 1.00 68.00 114 ILE A N 1
ATOM 873 C CA . ILE A 1 114 ? 4.906 10.390 15.880 1.00 68.00 114 ILE A CA 1
ATOM 874 C C . ILE A 1 114 ? 5.242 10.882 14.464 1.00 68.00 114 ILE A C 1
ATOM 876 O O . ILE A 1 114 ? 4.407 11.505 13.805 1.00 68.00 114 ILE A O 1
ATOM 880 N N . ASN A 1 115 ? 6.469 10.622 14.004 1.00 73.69 115 ASN A N 1
ATOM 881 C CA . ASN A 1 115 ? 6.935 11.012 12.674 1.00 73.69 115 ASN A CA 1
ATOM 882 C C . ASN A 1 115 ? 6.577 9.920 11.652 1.00 73.69 115 ASN A C 1
ATOM 884 O O . ASN A 1 115 ? 7.446 9.223 11.128 1.00 73.69 115 ASN A O 1
ATOM 888 N N . GLY A 1 116 ? 5.274 9.743 11.437 1.00 80.12 116 GLY A N 1
ATOM 889 C CA . GLY A 1 116 ? 4.697 8.676 10.628 1.00 80.12 116 GLY A CA 1
ATOM 890 C C . GLY A 1 116 ? 3.241 8.408 11.002 1.00 80.12 116 GLY A C 1
ATOM 891 O O . GLY A 1 116 ? 2.654 9.108 11.827 1.00 80.12 116 GLY A O 1
ATOM 892 N N . ILE A 1 117 ? 2.662 7.377 10.397 1.00 87.75 117 ILE A N 1
ATOM 893 C CA . ILE A 1 117 ? 1.302 6.916 10.684 1.00 87.75 117 ILE A CA 1
ATOM 894 C C . ILE A 1 117 ? 1.339 6.115 11.990 1.00 87.75 117 ILE A C 1
ATOM 896 O O . ILE A 1 117 ? 2.122 5.174 12.112 1.00 87.75 117 ILE A O 1
ATOM 900 N N . SER A 1 118 ? 0.519 6.476 12.977 1.00 88.56 118 SER A N 1
ATOM 901 C CA . SER A 1 118 ? 0.471 5.740 14.248 1.00 88.56 118 SER A CA 1
ATOM 902 C C . SER A 1 118 ? -0.109 4.338 14.054 1.00 88.56 118 SER A C 1
ATOM 904 O O . SER A 1 118 ? -1.116 4.156 13.369 1.00 88.56 118 SER A O 1
ATOM 906 N N . SER A 1 119 ? 0.508 3.350 14.701 1.00 89.88 119 SER A N 1
ATOM 907 C CA . SER A 1 119 ? -0.018 1.985 14.806 1.00 89.88 119 SER A CA 1
ATOM 908 C C . SER A 1 119 ? -1.143 1.853 15.842 1.00 89.88 119 SER A C 1
ATOM 910 O O . SER A 1 119 ? -1.813 0.822 15.890 1.00 89.88 119 SER A O 1
ATOM 912 N N . GLY A 1 120 ? -1.331 2.868 16.695 1.00 88.19 120 GLY A N 1
ATOM 913 C CA . GLY A 1 120 ? -2.206 2.837 17.872 1.00 88.19 120 GLY A CA 1
ATOM 914 C C . GLY A 1 120 ? -1.625 2.074 19.066 1.00 88.19 120 GLY A C 1
ATOM 915 O O . GLY A 1 120 ? -2.221 2.063 20.140 1.00 88.19 120 GLY A O 1
ATOM 916 N N . LEU A 1 121 ? -0.449 1.459 18.907 1.00 91.06 121 LEU A N 1
ATOM 917 C CA . LEU A 1 121 ? 0.255 0.728 19.954 1.00 91.06 121 LEU A CA 1
ATOM 918 C C . LEU A 1 121 ? 1.488 1.531 20.375 1.00 91.06 121 LEU A C 1
ATOM 920 O O . LEU A 1 121 ? 2.496 1.545 19.672 1.00 91.06 121 LEU A O 1
ATOM 924 N N . LEU A 1 122 ? 1.421 2.177 21.544 1.00 88.94 122 LEU A N 1
ATOM 925 C CA . LEU A 1 122 ? 2.462 3.092 22.045 1.00 88.94 122 LEU A CA 1
ATOM 926 C C . LEU A 1 122 ? 3.865 2.463 22.066 1.00 88.94 122 LEU A C 1
ATOM 928 O O . LEU A 1 122 ? 4.850 3.103 21.695 1.00 88.94 122 LEU A O 1
ATOM 932 N N . ASP A 1 123 ? 3.966 1.189 22.440 1.00 90.62 123 ASP A N 1
ATOM 933 C CA . ASP A 1 123 ? 5.243 0.468 22.487 1.00 90.62 123 ASP A CA 1
ATOM 934 C C . ASP A 1 123 ? 5.828 0.201 21.094 1.00 90.62 123 ASP A C 1
ATOM 936 O O . ASP A 1 123 ? 7.046 0.141 20.925 1.00 90.62 123 ASP A O 1
ATOM 940 N N . ILE A 1 124 ? 4.974 0.029 20.083 1.00 89.69 124 ILE A N 1
ATOM 941 C CA . ILE A 1 124 ? 5.407 -0.145 18.694 1.00 89.69 124 ILE A CA 1
ATOM 942 C C . ILE A 1 124 ? 5.772 1.214 18.104 1.00 89.69 124 ILE A C 1
ATOM 944 O O . ILE A 1 124 ? 6.837 1.353 17.506 1.00 89.69 124 ILE A O 1
ATOM 948 N N . ASP A 1 125 ? 4.940 2.228 18.329 1.00 88.88 125 ASP A N 1
ATOM 949 C CA . ASP A 1 125 ? 5.175 3.582 17.834 1.00 88.88 125 ASP A CA 1
ATOM 950 C C . ASP A 1 125 ? 6.433 4.204 18.443 1.00 88.88 125 ASP A C 1
ATOM 952 O O . ASP A 1 125 ? 7.177 4.873 17.734 1.00 88.88 125 ASP A O 1
ATOM 956 N N . SER A 1 126 ? 6.738 3.936 19.714 1.00 86.00 126 SER A N 1
ATOM 957 C CA . SER A 1 126 ? 7.983 4.394 20.347 1.00 86.00 126 SER A CA 1
ATOM 958 C C . SER A 1 126 ? 9.232 3.727 19.766 1.00 86.00 126 SER A C 1
ATOM 960 O O . SER A 1 126 ? 10.281 4.363 19.678 1.00 86.00 126 SER A O 1
ATOM 962 N N . LYS A 1 127 ? 9.132 2.463 19.334 1.00 87.81 127 LYS A N 1
ATOM 963 C CA . LYS A 1 127 ? 10.250 1.721 18.730 1.00 87.81 127 LYS A CA 1
ATOM 964 C C . LYS A 1 127 ? 10.445 2.033 17.250 1.00 87.81 127 LYS A C 1
ATOM 966 O O . LYS A 1 127 ? 11.582 2.088 16.792 1.00 87.81 127 LYS A O 1
ATOM 971 N N . LEU A 1 128 ? 9.356 2.201 16.501 1.00 86.38 128 LEU A N 1
ATOM 972 C CA . LEU A 1 128 ? 9.389 2.418 15.050 1.00 86.38 128 LEU A CA 1
ATOM 973 C C . LEU A 1 128 ? 9.358 3.903 14.662 1.00 86.38 128 LEU A C 1
ATOM 975 O O . LEU A 1 128 ? 9.813 4.269 13.578 1.00 86.38 128 LEU A O 1
ATOM 979 N N . GLY A 1 129 ? 8.848 4.765 15.542 1.00 84.62 129 GLY A N 1
ATOM 980 C CA . GLY A 1 129 ? 8.502 6.147 15.213 1.00 84.62 129 GLY A CA 1
ATOM 981 C C . GLY A 1 129 ? 7.229 6.259 14.368 1.00 84.62 129 GLY A C 1
ATOM 982 O O . GLY A 1 129 ? 7.055 7.269 13.690 1.00 84.62 129 GLY A O 1
ATOM 983 N N . GLY A 1 130 ? 6.362 5.239 14.406 1.00 87.94 130 GLY A N 1
ATOM 984 C CA . GLY A 1 130 ? 5.216 5.067 13.506 1.00 87.94 130 GLY A CA 1
ATOM 985 C C . GLY A 1 130 ? 5.590 4.413 12.171 1.00 87.94 130 GLY A C 1
ATOM 986 O O . GLY A 1 130 ? 6.749 4.086 11.916 1.00 87.94 130 GLY A O 1
ATOM 987 N N . PHE A 1 131 ? 4.598 4.205 11.308 1.00 90.19 131 PHE A N 1
ATOM 988 C CA . PHE A 1 131 ? 4.792 3.673 9.961 1.00 90.19 131 PHE A CA 1
ATOM 989 C C . PHE A 1 131 ? 5.169 4.782 8.979 1.00 90.19 131 PHE A C 1
ATOM 991 O O . PHE A 1 131 ? 4.509 5.822 8.910 1.00 90.19 131 PHE A O 1
ATOM 998 N N . LYS A 1 132 ? 6.227 4.555 8.199 1.00 87.31 132 LYS A N 1
ATOM 999 C CA . LYS A 1 132 ? 6.738 5.513 7.212 1.00 87.31 132 LYS A CA 1
ATOM 1000 C C . LYS A 1 132 ? 6.276 5.126 5.811 1.00 87.31 132 LYS A C 1
ATOM 1002 O O . LYS A 1 132 ? 6.172 3.948 5.489 1.00 87.31 132 LYS A O 1
ATOM 1007 N N . ASN A 1 133 ? 6.075 6.122 4.950 1.00 82.12 133 ASN A N 1
ATOM 1008 C CA . ASN A 1 133 ? 5.505 5.929 3.609 1.00 82.12 133 ASN A CA 1
ATOM 1009 C C . ASN A 1 133 ? 6.341 5.036 2.672 1.00 82.12 133 ASN A C 1
ATOM 1011 O O . ASN A 1 133 ? 5.805 4.529 1.692 1.00 82.12 133 ASN A O 1
ATOM 1015 N N . SER A 1 134 ? 7.635 4.857 2.945 1.00 83.19 134 SER A N 1
ATOM 1016 C CA . SER A 1 134 ? 8.548 4.068 2.104 1.00 83.19 134 SER A CA 1
ATOM 1017 C C . SER A 1 134 ? 8.817 2.659 2.642 1.00 83.19 134 SER A C 1
ATOM 1019 O O . SER A 1 134 ? 9.536 1.897 1.996 1.00 83.19 134 SER A O 1
ATOM 1021 N N . ASP A 1 135 ? 8.283 2.313 3.816 1.00 86.50 135 ASP A N 1
ATOM 1022 C CA . ASP A 1 135 ? 8.621 1.067 4.503 1.00 86.50 135 ASP A CA 1
ATOM 1023 C C . ASP A 1 135 ? 7.675 -0.073 4.092 1.00 86.50 135 ASP A C 1
ATOM 1025 O O . ASP A 1 135 ? 6.453 0.080 4.073 1.00 86.50 135 ASP A O 1
ATOM 1029 N N . LEU A 1 136 ? 8.241 -1.257 3.830 1.00 92.69 136 LEU A N 1
ATOM 1030 C CA . LEU A 1 136 ? 7.494 -2.512 3.735 1.00 92.69 136 LEU A CA 1
ATOM 1031 C C . LEU A 1 136 ? 7.589 -3.256 5.071 1.00 92.69 136 LEU A C 1
ATOM 1033 O O . LEU A 1 136 ? 8.648 -3.771 5.431 1.00 92.69 136 LEU A O 1
ATOM 1037 N N . ILE A 1 137 ? 6.470 -3.347 5.789 1.00 90.69 137 ILE A N 1
ATOM 1038 C CA . ILE A 1 137 ? 6.394 -4.020 7.090 1.00 90.69 137 ILE A CA 1
ATOM 1039 C C . ILE A 1 137 ? 5.770 -5.402 6.909 1.00 90.69 137 ILE A C 1
ATOM 1041 O O . ILE A 1 137 ? 4.627 -5.531 6.472 1.00 90.69 137 ILE A O 1
ATOM 1045 N N . ILE A 1 138 ? 6.519 -6.445 7.269 1.00 94.69 138 ILE A N 1
ATOM 1046 C CA . ILE A 1 138 ? 6.076 -7.837 7.152 1.00 94.69 138 ILE A CA 1
ATOM 1047 C C . ILE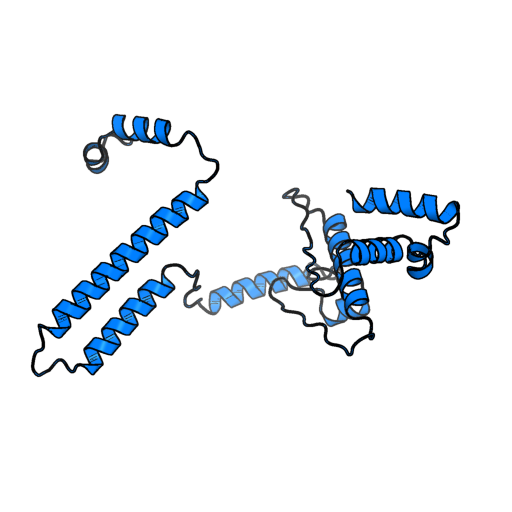 A 1 138 ? 5.697 -8.367 8.535 1.00 94.69 138 ILE A C 1
ATOM 1049 O O . ILE A 1 138 ? 6.552 -8.538 9.404 1.00 94.69 138 ILE A O 1
ATOM 1053 N N . LEU A 1 139 ? 4.414 -8.686 8.725 1.00 93.44 139 LEU A N 1
ATOM 1054 C CA . LEU A 1 139 ? 3.927 -9.364 9.924 1.00 93.44 139 LEU A CA 1
ATOM 1055 C C . LEU A 1 139 ? 3.927 -10.885 9.720 1.00 93.44 139 LEU A C 1
ATOM 1057 O O . LEU A 1 139 ? 3.028 -11.447 9.093 1.00 93.44 139 LEU A O 1
ATOM 1061 N N . ALA A 1 140 ? 4.923 -11.561 10.289 1.00 94.25 140 ALA A N 1
ATOM 1062 C CA . ALA A 1 140 ? 5.048 -13.014 10.242 1.00 94.25 140 ALA A CA 1
ATOM 1063 C C . ALA A 1 140 ? 4.654 -13.670 11.576 1.00 94.25 140 ALA A C 1
ATOM 1065 O O . ALA A 1 140 ? 4.823 -13.110 12.654 1.00 94.25 140 ALA A O 1
ATOM 1066 N N . GLY A 1 141 ? 4.133 -14.894 11.506 1.00 93.75 141 GLY A N 1
ATOM 1067 C CA . GLY A 1 141 ? 3.698 -15.657 12.674 1.00 93.75 141 GLY A CA 1
ATOM 1068 C C . GLY A 1 141 ? 3.071 -16.992 12.279 1.00 93.75 141 GLY A C 1
ATOM 1069 O O . GLY A 1 141 ? 2.552 -17.147 11.170 1.00 93.75 141 GLY A O 1
ATOM 1070 N N . ARG A 1 142 ? 3.082 -17.974 13.184 1.00 95.06 142 ARG A N 1
ATOM 1071 C CA . ARG A 1 142 ? 2.477 -19.295 12.926 1.00 95.06 142 ARG A CA 1
ATOM 1072 C C . ARG A 1 142 ? 0.951 -19.184 12.732 1.00 95.06 142 ARG A C 1
ATOM 1074 O O . ARG A 1 142 ? 0.359 -18.166 13.121 1.00 95.06 142 ARG A O 1
ATOM 1081 N N . PRO A 1 143 ? 0.289 -20.169 12.096 1.00 91.38 143 PRO A N 1
ATOM 1082 C CA . PRO A 1 143 ? -1.172 -20.238 12.075 1.00 91.38 143 PRO A CA 1
ATOM 1083 C C . PRO A 1 143 ? -1.755 -20.070 13.485 1.00 91.38 143 PRO A C 1
ATOM 1085 O O . PRO A 1 143 ? -1.136 -20.477 14.467 1.00 91.38 143 PRO A O 1
ATOM 1088 N N . SER A 1 144 ? -2.898 -19.392 13.584 1.00 87.50 144 SER A N 1
ATOM 1089 C CA . SER A 1 144 ? -3.592 -19.103 14.852 1.00 87.50 144 SER A CA 1
ATOM 1090 C C . SER A 1 144 ? -2.869 -18.192 15.862 1.00 87.50 144 SER A C 1
ATOM 1092 O O . SER A 1 144 ? -3.425 -17.914 16.916 1.00 87.50 144 SER A O 1
ATOM 1094 N N . MET A 1 145 ? -1.696 -17.628 15.543 1.00 93.44 145 MET A N 1
ATOM 1095 C CA . MET A 1 145 ? -0.985 -16.664 16.414 1.00 93.44 145 MET A CA 1
ATOM 1096 C C . MET A 1 145 ? -1.513 -15.217 16.325 1.00 93.44 145 MET A C 1
ATOM 1098 O O . MET A 1 145 ? -0.838 -14.284 16.740 1.00 93.44 145 MET A O 1
ATOM 1102 N N . GLY A 1 146 ? -2.691 -14.996 15.732 1.00 90.81 146 GLY A N 1
ATOM 1103 C CA . GLY A 1 146 ? -3.327 -13.672 15.734 1.00 90.81 146 GLY A CA 1
ATOM 1104 C C . GLY A 1 146 ? -2.829 -12.665 14.688 1.00 90.81 146 GLY A C 1
ATOM 1105 O O . GLY A 1 146 ? -3.171 -11.494 14.796 1.00 90.81 146 GLY A O 1
ATOM 1106 N N . LYS A 1 147 ? -2.103 -13.090 13.642 1.00 95.00 147 LYS A N 1
ATOM 1107 C CA . LYS A 1 147 ? -1.631 -12.198 12.558 1.00 95.00 147 LYS A CA 1
ATOM 1108 C C . LYS A 1 147 ? -2.736 -11.305 11.985 1.00 95.00 147 LYS A C 1
ATOM 1110 O O . LYS A 1 147 ? -2.585 -10.092 11.931 1.00 95.00 147 LYS A O 1
ATOM 1115 N N . THR A 1 148 ? -3.865 -11.903 11.606 1.00 92.06 148 THR A N 1
ATOM 1116 C CA . THR A 1 148 ? -5.003 -11.167 11.040 1.00 92.06 148 THR A CA 1
ATOM 1117 C C . THR A 1 148 ? -5.636 -10.230 12.062 1.00 92.06 148 THR A C 1
ATOM 1119 O O . THR A 1 148 ? -6.035 -9.130 11.710 1.00 92.06 148 THR A O 1
ATOM 1122 N N . ALA A 1 149 ? -5.702 -10.635 13.335 1.00 90.31 149 ALA A N 1
ATOM 1123 C CA . ALA A 1 149 ? -6.249 -9.787 14.392 1.00 90.31 149 ALA A CA 1
ATOM 1124 C C . ALA A 1 149 ? -5.387 -8.534 14.595 1.00 90.31 149 ALA A C 1
ATOM 1126 O O . ALA A 1 149 ? -5.919 -7.428 14.620 1.00 90.31 149 ALA A O 1
ATOM 1127 N N . LEU A 1 150 ? -4.062 -8.703 14.655 1.00 93.19 150 LEU A N 1
ATOM 1128 C CA . LEU A 1 150 ? -3.134 -7.584 14.756 1.00 93.19 150 LEU A CA 1
ATOM 1129 C C . LEU A 1 150 ? -3.180 -6.704 13.500 1.00 93.19 150 LEU A C 1
ATOM 1131 O O . LEU A 1 150 ? -3.295 -5.494 13.624 1.00 93.19 150 LEU A O 1
ATOM 1135 N N . GLY A 1 151 ? -3.167 -7.291 12.300 1.00 94.12 151 GLY A N 1
ATOM 1136 C CA . GLY A 1 151 ? -3.244 -6.533 11.045 1.00 94.12 151 GLY A CA 1
ATOM 1137 C C . GLY A 1 151 ? -4.514 -5.682 10.924 1.00 94.12 151 GLY A C 1
ATOM 1138 O O . GLY A 1 151 ? -4.438 -4.524 10.526 1.00 94.12 151 GLY A O 1
ATOM 1139 N N . VAL A 1 152 ? -5.672 -6.223 11.321 1.00 93.12 152 VAL A N 1
ATOM 1140 C CA . VAL A 1 152 ? -6.936 -5.466 11.355 1.00 93.12 152 VAL A CA 1
ATOM 1141 C C . VAL A 1 152 ? -6.878 -4.346 12.397 1.00 93.12 152 VAL A C 1
ATOM 1143 O O . VAL A 1 152 ? -7.285 -3.228 12.102 1.00 93.12 152 VAL A O 1
ATOM 1146 N N . ASN A 1 153 ? -6.334 -4.607 13.589 1.00 92.81 153 ASN A N 1
ATOM 1147 C CA . ASN A 1 153 ? -6.200 -3.594 14.639 1.00 92.81 153 ASN A CA 1
ATOM 1148 C C . ASN A 1 153 ? -5.300 -2.421 14.199 1.00 92.81 153 ASN A C 1
ATOM 1150 O O . ASN A 1 153 ? -5.680 -1.261 14.340 1.00 92.81 153 ASN A O 1
ATOM 1154 N N . LEU A 1 154 ? -4.160 -2.726 13.574 1.00 94.12 154 LEU A N 1
ATOM 1155 C CA . LEU A 1 154 ? -3.265 -1.728 12.985 1.00 94.12 154 LEU A CA 1
ATOM 1156 C C . LEU A 1 154 ? -3.975 -0.884 11.917 1.00 94.12 154 LEU A C 1
ATOM 1158 O O . LEU A 1 154 ? -3.830 0.336 11.905 1.00 94.12 154 LEU A O 1
ATOM 1162 N N . ALA A 1 155 ? -4.766 -1.516 11.044 1.00 92.75 155 ALA A N 1
ATOM 1163 C CA . ALA A 1 155 ? -5.514 -0.818 10.001 1.00 92.75 155 ALA A CA 1
ATOM 1164 C C . ALA A 1 155 ? -6.561 0.149 10.581 1.00 92.75 155 ALA A C 1
ATOM 1166 O O . ALA A 1 155 ? -6.649 1.292 10.134 1.00 92.75 155 ALA A O 1
ATOM 1167 N N . ILE A 1 156 ? -7.314 -0.278 11.601 1.00 91.62 156 ILE A N 1
ATOM 1168 C CA . ILE A 1 156 ? -8.310 0.571 12.272 1.00 91.62 156 ILE A CA 1
ATOM 1169 C C . ILE A 1 156 ? -7.638 1.776 12.940 1.00 91.62 156 ILE A C 1
ATOM 1171 O O . ILE A 1 156 ? -8.090 2.909 12.772 1.00 91.62 156 ILE A O 1
ATOM 1175 N N . ASN A 1 157 ? -6.541 1.556 13.666 1.00 91.62 157 ASN A N 1
ATOM 1176 C CA . ASN A 1 157 ? -5.824 2.642 14.331 1.00 91.62 157 ASN A CA 1
ATOM 1177 C C . ASN A 1 157 ? -5.195 3.625 13.338 1.00 91.62 157 ASN A C 1
ATOM 1179 O O . ASN A 1 157 ? -5.246 4.832 13.571 1.00 91.62 157 ASN A O 1
ATOM 1183 N N . ALA A 1 158 ? -4.688 3.142 12.201 1.00 90.81 158 ALA A N 1
ATOM 1184 C CA . ALA A 1 158 ? -4.222 4.005 11.121 1.00 90.81 158 ALA A CA 1
ATOM 1185 C C . ALA A 1 158 ? -5.364 4.866 10.544 1.00 90.81 158 ALA A C 1
ATOM 1187 O O . ALA A 1 158 ? -5.187 6.071 10.364 1.00 90.81 158 ALA A O 1
ATOM 1188 N N . CYS A 1 159 ? -6.561 4.298 10.333 1.00 89.25 159 CYS A N 1
ATOM 1189 C CA . CYS A 1 159 ? -7.746 5.074 9.942 1.00 89.25 159 CYS A CA 1
ATOM 1190 C C . CYS A 1 159 ? -8.095 6.150 10.980 1.00 89.25 159 CYS A C 1
ATOM 1192 O O . CYS A 1 159 ? -8.280 7.313 10.625 1.00 89.25 159 CYS A O 1
ATOM 1194 N N . LYS A 1 160 ? -8.139 5.789 12.269 1.00 87.31 160 LYS A N 1
ATOM 1195 C CA . LYS A 1 160 ? -8.401 6.736 13.367 1.00 87.31 160 LYS A CA 1
ATOM 1196 C C . LYS A 1 160 ? -7.365 7.858 13.410 1.00 87.31 160 LYS A C 1
ATOM 1198 O O . LYS A 1 160 ? -7.730 9.018 13.581 1.00 87.31 160 LYS A O 1
ATOM 1203 N N . TYR A 1 161 ? -6.091 7.533 13.200 1.00 86.69 161 TYR A N 1
ATOM 1204 C CA . TYR A 1 161 ? -5.018 8.518 13.089 1.00 86.69 161 TYR A CA 1
ATOM 1205 C C . TYR A 1 161 ? -5.261 9.496 11.929 1.00 86.69 161 TYR A C 1
ATOM 1207 O O . TYR A 1 161 ? -5.127 10.702 12.111 1.00 86.69 161 TYR A O 1
ATOM 1215 N N . PHE A 1 162 ? -5.685 9.023 10.755 1.00 85.31 162 PHE A N 1
ATOM 1216 C CA . PHE A 1 162 ? -6.005 9.914 9.632 1.00 85.31 162 PHE A CA 1
ATOM 1217 C C . PHE A 1 162 ? -7.233 10.794 9.878 1.00 85.31 162 PHE A C 1
ATOM 1219 O O . PHE A 1 162 ? -7.265 11.939 9.424 1.00 85.31 162 PHE A O 1
ATOM 1226 N N . LEU A 1 163 ? -8.222 10.294 10.621 1.00 81.56 163 LEU A N 1
ATOM 1227 C CA . LEU A 1 163 ? -9.403 11.069 11.004 1.00 81.56 163 LEU A CA 1
ATOM 1228 C C . LEU A 1 163 ? -9.064 12.194 11.993 1.00 81.56 163 LEU A C 1
ATOM 1230 O O . LEU A 1 163 ? -9.599 13.297 11.859 1.00 81.56 163 LEU A O 1
ATOM 1234 N N . THR A 1 164 ? -8.172 11.946 12.959 1.00 78.56 164 THR A N 1
ATOM 1235 C CA . THR A 1 164 ? -7.725 12.969 13.924 1.00 78.56 164 THR A CA 1
ATOM 1236 C C . THR A 1 164 ? -6.761 13.971 13.296 1.00 78.56 164 THR A C 1
ATOM 1238 O O . THR A 1 164 ? -6.812 15.157 13.615 1.00 78.56 164 THR A O 1
ATOM 1241 N N . GLN A 1 165 ? -5.943 13.524 12.343 1.00 70.62 165 GLN A N 1
ATOM 1242 C CA . GLN A 1 165 ? -4.970 14.337 11.612 1.00 70.62 165 GLN A CA 1
ATOM 1243 C C . GLN A 1 165 ? -5.570 15.060 10.402 1.00 70.62 165 GLN A C 1
ATOM 1245 O O . GLN A 1 165 ? -4.821 15.366 9.475 1.00 70.62 165 GLN A O 1
ATOM 1250 N N . LYS A 1 166 ? -6.890 15.330 10.375 1.00 59.19 166 LYS A N 1
ATOM 1251 C CA . LYS A 1 166 ? -7.564 16.096 9.308 1.00 59.19 166 LYS A CA 1
ATOM 1252 C C . LYS A 1 166 ? -6.773 17.371 9.003 1.00 59.19 166 LYS A C 1
ATOM 1254 O O . LYS A 1 166 ? -6.908 18.397 9.671 1.00 59.19 166 LYS A O 1
ATOM 1259 N N . ASN A 1 167 ? -5.910 17.275 7.994 1.00 51.44 167 ASN A N 1
ATOM 1260 C CA . ASN A 1 167 ? -4.976 18.325 7.648 1.00 51.44 167 ASN A CA 1
ATOM 1261 C C . ASN A 1 167 ? -5.793 19.479 7.087 1.00 51.44 167 ASN A C 1
ATOM 1263 O O . ASN A 1 167 ? -6.431 19.372 6.041 1.00 51.44 167 ASN A O 1
ATOM 1267 N N . THR A 1 168 ? -5.739 20.603 7.793 1.00 49.78 168 THR A N 1
ATOM 1268 C CA . THR A 1 168 ? -6.510 21.830 7.556 1.00 49.78 168 THR A CA 1
ATOM 1269 C C . THR A 1 168 ? -6.176 22.512 6.219 1.00 49.78 168 THR A C 1
ATOM 1271 O O . THR A 1 168 ? -6.691 23.588 5.938 1.00 49.78 168 THR A O 1
ATOM 1274 N N . LYS A 1 169 ? -5.290 21.927 5.401 1.00 48.28 169 LYS A N 1
ATOM 1275 C CA . LYS A 1 169 ? -4.786 22.523 4.158 1.00 48.28 169 LYS A CA 1
ATOM 1276 C C . LYS A 1 169 ? -5.383 21.941 2.878 1.00 48.28 169 LYS A C 1
ATOM 1278 O O . LYS A 1 169 ? -5.561 22.714 1.950 1.00 48.28 169 LYS A O 1
ATOM 1283 N N . ASP A 1 170 ? -5.751 20.657 2.849 1.00 51.47 170 ASP A N 1
ATOM 1284 C CA . ASP A 1 170 ? -6.185 20.002 1.600 1.00 51.47 170 ASP A CA 1
ATOM 1285 C C . ASP A 1 170 ? -7.548 19.294 1.679 1.00 51.47 170 ASP A C 1
ATOM 1287 O O . ASP A 1 170 ? -8.024 18.801 0.664 1.00 51.47 170 ASP A O 1
ATOM 1291 N N . ASN A 1 171 ? -8.218 19.234 2.841 1.00 56.31 171 ASN A N 1
ATOM 1292 C CA . ASN A 1 171 ? -9.505 18.527 3.034 1.00 56.31 171 ASN A CA 1
ATOM 1293 C C . ASN A 1 171 ? -9.529 17.039 2.607 1.00 56.31 171 ASN A C 1
ATOM 1295 O O . ASN A 1 171 ? -10.575 16.397 2.697 1.00 56.31 171 ASN A O 1
ATOM 1299 N N . VAL A 1 172 ? -8.402 16.459 2.188 1.00 58.78 172 VAL A N 1
ATOM 1300 C CA . VAL A 1 172 ? -8.302 15.046 1.819 1.00 58.78 172 VAL A CA 1
ATOM 1301 C C . VAL A 1 172 ? -7.953 14.229 3.059 1.00 58.78 172 VAL A C 1
ATOM 1303 O O . VAL A 1 172 ? -6.864 14.354 3.620 1.00 58.78 172 VAL A O 1
ATOM 1306 N N . VAL A 1 173 ? -8.884 13.374 3.479 1.00 70.81 173 VAL A N 1
ATOM 1307 C CA . VAL A 1 173 ? -8.635 12.341 4.490 1.00 70.81 173 VAL A CA 1
ATOM 1308 C C . VAL A 1 173 ? -7.989 11.149 3.792 1.00 70.81 173 VAL A C 1
ATOM 1310 O O . VAL A 1 173 ? -8.519 10.635 2.809 1.00 70.81 173 VAL A O 1
ATOM 1313 N N . GLN A 1 174 ? -6.825 10.727 4.278 1.00 81.56 174 GLN A N 1
ATOM 1314 C CA . GLN A 1 174 ? -6.142 9.540 3.767 1.00 81.56 174 GLN A CA 1
ATOM 1315 C C . GLN A 1 174 ? -6.920 8.273 4.156 1.00 81.56 174 GLN A C 1
ATOM 1317 O O . GLN A 1 174 ? -7.531 8.213 5.222 1.00 81.56 174 GLN A O 1
ATOM 1322 N N . SER A 1 175 ? -6.908 7.260 3.288 1.00 85.81 175 SER A N 1
ATOM 1323 C CA . SER A 1 175 ? -7.660 6.011 3.475 1.00 85.81 175 SER A CA 1
ATOM 1324 C C . SER A 1 175 ? -6.728 4.804 3.566 1.00 85.81 175 SER A C 1
ATOM 1326 O O . SER A 1 175 ? -5.660 4.789 2.955 1.00 85.81 175 SER A O 1
ATOM 1328 N N . VAL A 1 176 ? -7.153 3.768 4.292 1.00 90.31 176 VAL A N 1
ATOM 1329 C CA . VAL A 1 176 ? -6.431 2.491 4.400 1.00 90.31 176 VAL A CA 1
ATOM 1330 C C . VAL A 1 176 ? -7.108 1.443 3.519 1.00 90.31 176 VAL A C 1
ATOM 1332 O O . VAL A 1 176 ? -8.296 1.169 3.668 1.00 90.31 176 VAL A O 1
ATOM 1335 N N . GLY A 1 177 ? -6.346 0.834 2.609 1.00 92.56 177 GLY A N 1
ATOM 1336 C CA . GLY A 1 177 ? -6.792 -0.326 1.837 1.00 92.56 177 GLY A CA 1
ATOM 1337 C C . GLY A 1 177 ? -6.470 -1.629 2.567 1.00 92.56 177 GLY A C 1
ATOM 1338 O O . GLY A 1 177 ? -5.321 -1.850 2.946 1.00 92.56 177 GLY A O 1
ATOM 1339 N N . PHE A 1 178 ? -7.459 -2.508 2.740 1.00 92.94 178 PHE A N 1
ATOM 1340 C CA . PHE A 1 178 ? -7.272 -3.819 3.365 1.00 92.94 178 PHE A CA 1
ATOM 1341 C C . PHE A 1 178 ? -7.589 -4.942 2.375 1.00 92.94 178 PHE A C 1
ATOM 1343 O O . PHE A 1 178 ? -8.727 -5.088 1.929 1.00 92.94 178 PHE A O 1
ATOM 1350 N N . PHE A 1 179 ? -6.585 -5.757 2.050 1.00 93.88 179 PHE A N 1
ATOM 1351 C CA . PHE A 1 179 ? -6.724 -6.901 1.150 1.00 93.88 179 PHE A CA 1
ATOM 1352 C C . PHE A 1 179 ? -6.677 -8.199 1.957 1.00 93.88 179 PHE A C 1
ATOM 1354 O O . PHE A 1 179 ? -5.695 -8.483 2.639 1.00 93.88 179 PHE A O 1
ATOM 1361 N N . SER A 1 180 ? -7.741 -8.997 1.868 1.00 92.56 180 SER A N 1
ATOM 1362 C CA . SER A 1 180 ? -7.851 -10.299 2.530 1.00 92.56 180 SER A CA 1
ATOM 1363 C C . SER A 1 180 ? -7.935 -11.398 1.478 1.00 92.56 180 SER A C 1
ATOM 1365 O O . SER A 1 180 ? -8.826 -11.368 0.634 1.00 92.56 180 SER A O 1
ATOM 1367 N N . LEU A 1 181 ? -7.014 -12.363 1.535 1.00 92.81 181 LEU A N 1
ATOM 1368 C CA . LEU A 1 181 ? -6.994 -13.522 0.629 1.00 92.81 181 LEU A CA 1
ATOM 1369 C C . LEU A 1 181 ? -7.465 -14.822 1.301 1.00 92.81 181 LEU A C 1
ATOM 1371 O O . LEU A 1 181 ? -7.726 -15.804 0.617 1.00 92.81 181 LEU A O 1
ATOM 1375 N N . GLU A 1 182 ? -7.565 -14.837 2.631 1.00 92.00 182 GLU A N 1
ATOM 1376 C CA . GLU A 1 182 ? -7.933 -16.024 3.420 1.00 92.00 182 GLU A CA 1
ATOM 1377 C C . GLU A 1 182 ? -9.355 -15.916 3.986 1.00 92.00 182 GLU A C 1
ATOM 1379 O O . GLU A 1 182 ? -10.091 -16.898 4.031 1.00 92.00 182 GLU A O 1
ATOM 1384 N N . MET A 1 183 ? -9.756 -14.716 4.414 1.00 91.00 183 MET A N 1
ATOM 1385 C CA . MET A 1 183 ? -11.043 -14.474 5.065 1.00 91.00 183 MET A CA 1
ATOM 1386 C C . MET A 1 183 ? -11.966 -13.648 4.175 1.00 91.00 183 MET A C 1
ATOM 1388 O O . MET A 1 183 ? -11.527 -12.685 3.543 1.00 91.00 183 MET A O 1
ATOM 1392 N N . SER A 1 184 ? -13.254 -13.984 4.188 1.00 91.88 184 SER A N 1
ATOM 1393 C CA . SER A 1 184 ? -14.297 -13.192 3.524 1.00 91.88 184 SER A CA 1
ATOM 1394 C C . SER A 1 184 ? -14.400 -11.775 4.103 1.00 91.88 184 SER A C 1
ATOM 1396 O O . SER A 1 184 ? -14.048 -11.534 5.263 1.00 91.88 184 SER A O 1
ATOM 1398 N N . SER A 1 185 ? -14.936 -10.840 3.314 1.00 90.31 185 SER A N 1
ATOM 1399 C CA . SER A 1 185 ? -15.165 -9.462 3.764 1.00 90.31 185 SER A CA 1
ATOM 1400 C C . SER A 1 185 ? -16.082 -9.415 4.986 1.00 90.31 185 SER A C 1
ATOM 1402 O O . SER A 1 185 ? -15.778 -8.699 5.934 1.00 90.31 185 SER A O 1
ATOM 1404 N N . GLN A 1 186 ? -17.124 -10.251 5.032 1.00 88.44 186 GLN A N 1
ATOM 1405 C CA . GLN A 1 186 ? -18.041 -10.346 6.169 1.00 88.44 186 GLN A CA 1
ATOM 1406 C C . GLN A 1 186 ? -17.311 -10.731 7.461 1.00 88.44 186 GLN A C 1
ATOM 1408 O O . GLN A 1 186 ? -17.510 -10.092 8.490 1.00 88.44 186 GLN A O 1
ATOM 1413 N N . GLN A 1 187 ? -16.420 -11.727 7.419 1.00 88.94 187 GLN A N 1
ATOM 1414 C CA . GLN A 1 187 ? -15.672 -12.145 8.610 1.00 88.94 187 GLN A CA 1
ATOM 1415 C C . GLN A 1 187 ? -14.709 -11.060 9.111 1.00 88.94 187 GLN A C 1
ATOM 1417 O O . GLN A 1 187 ? -14.496 -10.941 10.319 1.00 88.94 187 GLN A O 1
ATOM 1422 N N . ILE A 1 188 ? -14.122 -10.272 8.205 1.00 91.00 188 ILE A N 1
ATOM 1423 C CA . ILE A 1 188 ? -13.292 -9.122 8.578 1.00 91.00 188 ILE A CA 1
ATOM 1424 C C . ILE A 1 188 ? -14.161 -8.009 9.178 1.00 91.00 188 ILE A C 1
ATOM 1426 O O . ILE A 1 188 ? -13.828 -7.509 10.249 1.00 91.00 188 ILE A O 1
ATOM 1430 N N . SER A 1 189 ? -15.306 -7.681 8.574 1.00 90.12 189 SER A N 1
ATOM 1431 C CA . SER A 1 189 ? -16.243 -6.680 9.103 1.00 90.12 189 SER A CA 1
ATOM 1432 C C . SER A 1 189 ? -16.746 -7.035 10.503 1.00 90.12 189 SER A C 1
ATOM 1434 O O . SER A 1 189 ? -16.724 -6.183 11.387 1.00 90.12 189 SER A O 1
ATOM 1436 N N . THR A 1 190 ? -17.116 -8.295 10.758 1.00 89.31 190 THR A N 1
ATOM 1437 C CA . THR A 1 190 ? -17.505 -8.744 12.106 1.00 89.31 190 THR A CA 1
ATOM 1438 C C . THR A 1 190 ? -16.365 -8.588 13.112 1.00 89.31 190 THR A C 1
ATOM 1440 O O . THR A 1 190 ? -16.613 -8.231 14.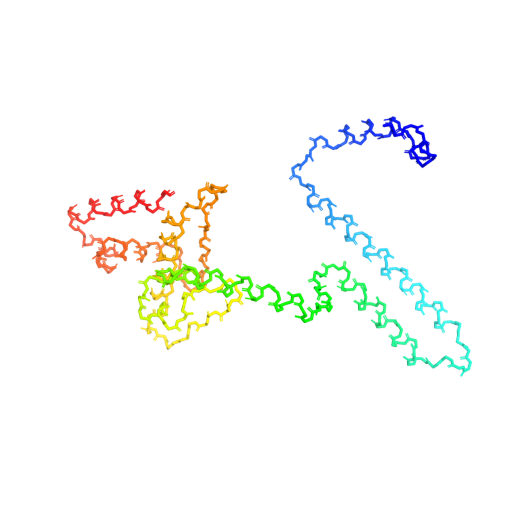261 1.00 89.31 190 THR A O 1
ATOM 1443 N N . ARG A 1 191 ? -15.106 -8.813 12.705 1.00 89.81 191 ARG A N 1
ATOM 1444 C CA . ARG A 1 191 ? -13.946 -8.563 13.577 1.00 89.81 191 ARG A CA 1
ATOM 1445 C C . ARG A 1 191 ? -13.752 -7.083 13.872 1.00 89.81 191 ARG A C 1
ATOM 1447 O O . ARG A 1 191 ? -13.485 -6.758 15.020 1.00 89.81 191 ARG A O 1
ATOM 1454 N N . ILE A 1 192 ? -13.892 -6.211 12.875 1.00 91.62 192 ILE A N 1
ATOM 1455 C CA . ILE A 1 192 ? -13.804 -4.757 13.072 1.00 91.62 192 ILE A CA 1
ATOM 1456 C C . ILE A 1 192 ? -14.879 -4.309 14.069 1.00 91.62 192 ILE A C 1
ATOM 1458 O O . ILE A 1 192 ? -14.551 -3.668 15.062 1.00 91.62 192 ILE A O 1
ATOM 1462 N N . LEU A 1 193 ? -16.131 -4.734 13.869 1.00 90.69 193 LEU A N 1
ATOM 1463 C CA . LEU A 1 193 ? -17.229 -4.448 14.797 1.00 90.69 193 LEU A CA 1
ATOM 1464 C C . LEU A 1 193 ? -16.937 -4.976 16.203 1.00 90.69 193 LEU A C 1
ATOM 1466 O O . LEU A 1 193 ? -17.144 -4.259 17.171 1.00 90.69 193 LEU A O 1
ATOM 1470 N N . SER A 1 194 ? -16.426 -6.201 16.330 1.00 90.94 194 SER A N 1
ATOM 1471 C CA . SER A 1 194 ? -16.046 -6.798 17.618 1.00 90.94 194 SER A CA 1
ATOM 1472 C C . SER A 1 194 ? -14.959 -5.999 18.343 1.00 90.94 194 SER A C 1
ATOM 1474 O O . SER A 1 194 ? -15.049 -5.824 19.552 1.00 90.94 194 SER A O 1
ATOM 1476 N N . ILE A 1 195 ? -13.949 -5.510 17.614 1.00 89.62 195 ILE A N 1
ATOM 1477 C CA . ILE A 1 195 ? -12.854 -4.705 18.174 1.00 89.62 195 ILE A CA 1
ATOM 1478 C C . ILE A 1 195 ? -13.380 -3.358 18.673 1.00 89.62 195 ILE A C 1
ATOM 1480 O O . ILE A 1 195 ? -13.050 -2.959 19.782 1.00 89.62 195 ILE A O 1
ATOM 1484 N N . GLU A 1 196 ? -14.206 -2.683 17.877 1.00 90.06 196 GLU A N 1
ATOM 1485 C CA . GLU A 1 196 ? -14.693 -1.337 18.192 1.00 90.06 196 GLU A CA 1
ATOM 1486 C C . GLU A 1 196 ? -15.826 -1.321 19.226 1.00 90.06 196 GLU A C 1
ATOM 1488 O O . GLU A 1 196 ? -15.922 -0.397 20.024 1.00 90.06 196 GLU A O 1
ATOM 1493 N N . SER A 1 197 ? -16.677 -2.348 19.244 1.00 90.75 197 SER A N 1
ATOM 1494 C CA . SER A 1 197 ? -17.770 -2.468 20.223 1.00 90.75 197 SER A CA 1
ATOM 1495 C C . SER A 1 197 ? -17.367 -3.154 21.528 1.00 90.75 197 SER A C 1
ATOM 1497 O O . SER A 1 197 ? -18.170 -3.204 22.458 1.00 90.75 197 SER A O 1
ATOM 1499 N N . GLU A 1 198 ? -16.158 -3.722 21.585 1.00 89.69 198 GLU A N 1
ATOM 1500 C CA . GLU A 1 198 ? -15.661 -4.567 22.681 1.00 89.69 198 GLU A CA 1
ATOM 1501 C C . GLU A 1 198 ? -16.542 -5.802 22.974 1.00 89.69 198 GLU A C 1
ATOM 1503 O O . GLU A 1 198 ? -16.450 -6.423 24.035 1.00 89.69 198 GLU A O 1
ATOM 1508 N N . ILE A 1 199 ? -17.385 -6.209 22.018 1.00 89.88 199 ILE A N 1
ATOM 1509 C CA . ILE A 1 199 ? -18.241 -7.394 22.137 1.00 89.88 199 ILE A CA 1
ATOM 1510 C C . ILE A 1 199 ? -17.484 -8.624 21.645 1.00 89.88 199 ILE A C 1
ATOM 1512 O O . ILE A 1 199 ? -16.767 -8.596 20.641 1.00 89.88 199 ILE A O 1
ATOM 1516 N N . ASN A 1 200 ? -17.680 -9.756 22.320 1.00 87.44 200 ASN A N 1
ATOM 1517 C CA . ASN A 1 200 ? -17.050 -11.015 21.949 1.00 87.44 200 ASN A CA 1
ATOM 1518 C C . ASN A 1 200 ? -17.420 -11.449 20.512 1.00 87.44 200 ASN A C 1
ATOM 1520 O O . ASN A 1 200 ? -18.587 -11.667 20.187 1.00 87.44 200 ASN A O 1
ATOM 1524 N N . SER A 1 201 ? -16.409 -11.665 19.666 1.00 83.81 201 SER A N 1
ATOM 1525 C CA . SER A 1 201 ? -16.596 -12.098 18.269 1.00 83.81 201 SER A CA 1
ATOM 1526 C C . SER A 1 201 ? -17.399 -13.396 18.105 1.00 83.81 201 SER A C 1
ATOM 1528 O O . SER A 1 201 ? -18.163 -13.528 17.152 1.00 83.81 201 SER A O 1
ATOM 1530 N N . SER A 1 202 ? -17.275 -14.346 19.038 1.00 84.56 202 SER A N 1
ATOM 1531 C CA . SER A 1 202 ? -18.055 -15.590 19.024 1.00 84.56 202 SER A CA 1
ATOM 1532 C C . SER A 1 202 ? -19.510 -15.350 19.418 1.00 84.56 202 SER A C 1
ATOM 1534 O O . SER A 1 202 ? -20.395 -16.035 18.913 1.00 84.56 202 SER A O 1
ATOM 1536 N N . ALA A 1 203 ? -19.778 -14.382 20.298 1.00 86.44 203 ALA A N 1
ATOM 1537 C CA . ALA A 1 203 ? -21.139 -13.980 20.646 1.00 86.44 203 ALA A CA 1
ATOM 1538 C C . ALA A 1 203 ? -21.837 -13.314 19.451 1.00 86.44 203 ALA A C 1
ATOM 1540 O O . ALA A 1 203 ? -22.959 -13.697 19.122 1.00 86.44 203 ALA A O 1
ATOM 1541 N N . LEU A 1 204 ? -21.129 -12.429 18.736 1.00 86.06 204 LEU A N 1
ATOM 1542 C CA . LEU A 1 204 ? -21.602 -11.817 17.489 1.00 86.06 204 LEU A CA 1
ATOM 1543 C C . LEU A 1 204 ? -21.897 -12.865 16.413 1.00 86.06 204 LEU A C 1
ATOM 1545 O O . LEU A 1 204 ? -22.939 -12.811 15.768 1.00 86.06 204 LEU A O 1
ATOM 1549 N N . PHE A 1 205 ? -21.008 -13.847 16.248 1.00 80.06 205 PHE A N 1
ATOM 1550 C CA . PHE A 1 205 ? -21.193 -14.914 15.264 1.00 80.06 205 PHE A CA 1
ATOM 1551 C C . PHE A 1 205 ? -22.367 -15.840 15.609 1.00 80.06 205 PHE A C 1
ATOM 1553 O O . PHE A 1 205 ? -23.119 -16.250 14.731 1.00 80.06 205 PHE A O 1
ATOM 1560 N N . ASN A 1 206 ? -22.542 -16.155 16.895 1.00 84.81 206 ASN A N 1
ATOM 1561 C CA . ASN A 1 206 ? -23.590 -17.059 17.369 1.00 84.81 206 ASN A CA 1
ATOM 1562 C C . ASN A 1 206 ? -24.928 -16.353 17.658 1.00 84.81 206 ASN A C 1
ATOM 1564 O O . ASN A 1 206 ? -25.856 -17.008 18.131 1.00 84.81 206 ASN A O 1
ATOM 1568 N N . GLY A 1 207 ? -25.023 -15.036 17.445 1.00 82.62 207 GLY A N 1
ATOM 1569 C CA . GLY A 1 207 ? -26.222 -14.243 17.735 1.00 82.62 207 GLY A CA 1
ATOM 1570 C C . GLY A 1 207 ? -26.586 -14.162 19.222 1.00 82.62 207 GLY A C 1
ATOM 1571 O O . GLY A 1 207 ? -27.731 -13.875 19.558 1.00 82.62 207 GLY A O 1
ATOM 1572 N N . LYS A 1 208 ? -25.635 -14.430 20.124 1.00 87.44 208 LYS A N 1
ATOM 1573 C CA . LYS A 1 208 ? -25.829 -14.364 21.581 1.00 87.44 208 LYS A CA 1
ATOM 1574 C C . LYS A 1 208 ? -25.486 -12.966 22.086 1.00 87.44 208 LYS A C 1
ATOM 1576 O O . LYS A 1 208 ? -24.481 -12.797 22.768 1.00 87.44 208 LYS A O 1
ATOM 1581 N N . ILE A 1 209 ? -26.276 -11.982 21.674 1.00 86.06 209 ILE A N 1
ATOM 1582 C CA . ILE A 1 209 ? -26.072 -10.570 22.005 1.00 86.06 209 ILE A CA 1
ATOM 1583 C C . ILE A 1 209 ? -27.244 -10.034 22.818 1.00 86.06 209 ILE A C 1
ATOM 1585 O O . ILE A 1 209 ? -28.403 -10.308 22.500 1.00 86.06 209 ILE A O 1
ATOM 1589 N N . ASP A 1 210 ? -26.931 -9.266 23.856 1.00 88.12 210 ASP A N 1
ATOM 1590 C CA . ASP A 1 210 ? -27.940 -8.608 24.678 1.00 88.12 210 ASP A CA 1
ATOM 1591 C C . ASP A 1 210 ? -28.449 -7.330 23.997 1.00 88.12 210 ASP A C 1
ATOM 1593 O O . ASP A 1 210 ? -27.820 -6.772 23.099 1.00 88.12 210 ASP A O 1
ATOM 1597 N N . VAL A 1 211 ? -29.596 -6.815 24.445 1.00 86.75 211 VAL A N 1
ATOM 1598 C CA . VAL A 1 211 ? -30.185 -5.583 23.881 1.00 86.75 211 VAL A CA 1
ATOM 1599 C C . VAL A 1 211 ? -29.216 -4.394 23.982 1.00 86.75 211 VAL A C 1
ATOM 1601 O O . VAL A 1 211 ? -29.118 -3.601 23.052 1.00 86.75 211 VAL A O 1
ATOM 1604 N N . GLN A 1 212 ? -28.435 -4.312 25.065 1.00 86.81 212 GLN A N 1
ATOM 1605 C CA . GLN A 1 212 ? -27.414 -3.270 25.242 1.00 86.81 212 GLN A CA 1
ATOM 1606 C C . GLN A 1 212 ? -26.269 -3.382 24.224 1.00 86.81 212 GLN A C 1
ATOM 1608 O O . GLN A 1 212 ? -25.737 -2.368 23.774 1.00 86.81 212 GLN A O 1
ATOM 1613 N N . ASP A 1 213 ? -25.903 -4.605 23.839 1.00 87.38 213 ASP A N 1
ATOM 1614 C CA . ASP A 1 213 ? -24.869 -4.859 22.836 1.00 87.38 213 ASP A CA 1
ATOM 1615 C C . ASP A 1 213 ? -25.350 -4.458 21.439 1.00 87.38 213 ASP A C 1
ATOM 1617 O O . ASP A 1 213 ? -24.586 -3.901 20.654 1.00 87.38 213 ASP A O 1
ATOM 1621 N N . VAL A 1 214 ? -26.636 -4.670 21.142 1.00 87.88 214 VAL A N 1
ATOM 1622 C CA . VAL A 1 214 ? -27.251 -4.225 19.882 1.00 87.88 214 VAL A CA 1
ATOM 1623 C C . VAL A 1 214 ? -27.170 -2.707 19.729 1.00 87.88 214 VAL A C 1
ATOM 1625 O O . VAL A 1 214 ? -26.848 -2.221 18.644 1.00 87.88 214 VAL A O 1
ATOM 1628 N N . ASP A 1 215 ? -27.435 -1.953 20.796 1.00 89.25 215 ASP A N 1
ATOM 1629 C CA . ASP A 1 215 ? -27.362 -0.491 20.747 1.00 89.25 215 ASP A CA 1
ATOM 1630 C C . ASP A 1 215 ? -25.918 -0.002 20.553 1.00 89.25 215 ASP A C 1
ATOM 1632 O O . ASP A 1 215 ? -25.677 0.854 19.700 1.00 89.25 215 ASP A O 1
ATOM 1636 N N . LYS A 1 216 ? -24.940 -0.615 21.237 1.00 89.12 216 LYS A N 1
ATOM 1637 C CA . LYS A 1 216 ? -23.509 -0.333 21.013 1.00 89.12 216 LYS A CA 1
ATOM 1638 C C . LYS A 1 216 ? -23.078 -0.614 19.574 1.00 89.12 216 LYS A C 1
ATOM 1640 O O . LYS A 1 216 ? -22.369 0.195 18.979 1.00 89.12 216 LYS A O 1
ATOM 1645 N N . LEU A 1 217 ? -23.513 -1.737 18.997 1.00 90.19 217 LEU A N 1
ATOM 1646 C CA . LEU A 1 217 ? -23.182 -2.096 17.615 1.00 90.19 217 LEU A CA 1
ATOM 1647 C C . LEU A 1 217 ? -23.704 -1.069 16.613 1.00 90.19 217 LEU A C 1
ATOM 1649 O O . LEU A 1 217 ? -22.993 -0.754 15.663 1.00 90.19 217 LEU A O 1
ATOM 1653 N N . LYS A 1 218 ? -24.911 -0.529 16.827 1.00 89.69 218 LYS A N 1
ATOM 1654 C CA . LYS A 1 218 ? -25.459 0.535 15.974 1.00 89.69 218 LYS A CA 1
ATOM 1655 C C . LYS A 1 218 ? -24.622 1.807 16.057 1.00 89.69 218 LYS A C 1
ATOM 1657 O O . LYS A 1 218 ? -24.274 2.361 15.023 1.00 89.69 218 LYS A O 1
ATOM 1662 N N . THR A 1 219 ? -24.244 2.234 17.264 1.00 90.38 219 THR A N 1
ATOM 1663 C CA . THR A 1 219 ? -23.385 3.416 17.440 1.00 90.38 219 THR A CA 1
ATOM 1664 C C . THR A 1 219 ? -22.048 3.250 16.718 1.00 90.38 219 THR A C 1
ATOM 1666 O O . THR A 1 219 ? -21.645 4.125 15.959 1.00 90.38 219 THR A O 1
ATOM 1669 N N . VAL A 1 220 ? -21.397 2.096 16.884 1.00 89.56 220 VAL A N 1
ATOM 1670 C CA . VAL A 1 220 ? -20.124 1.785 16.217 1.00 89.56 220 VAL A CA 1
ATOM 1671 C C . VAL A 1 220 ? -20.282 1.705 14.696 1.00 89.56 220 VAL A C 1
ATOM 1673 O O . VAL A 1 220 ? -19.420 2.172 13.955 1.00 89.56 220 VAL A O 1
ATOM 1676 N N . GLN A 1 221 ? -21.384 1.136 14.204 1.00 88.75 221 GLN A N 1
ATOM 1677 C CA . GLN A 1 221 ? -21.677 1.091 12.774 1.00 88.75 221 GLN A CA 1
ATOM 1678 C C . GLN A 1 221 ? -21.766 2.503 12.176 1.00 88.75 221 GLN A C 1
ATOM 1680 O O . GLN A 1 221 ? -21.175 2.749 11.123 1.00 88.75 221 GLN A O 1
ATOM 1685 N N . ASP A 1 222 ? -22.459 3.420 12.851 1.00 86.44 222 ASP A N 1
ATOM 1686 C CA . ASP A 1 222 ? -22.601 4.811 12.410 1.00 86.44 222 ASP A CA 1
ATOM 1687 C C . ASP A 1 222 ? -21.265 5.571 12.440 1.00 86.44 222 ASP A C 1
ATOM 1689 O O . ASP A 1 222 ? -21.041 6.471 11.629 1.00 86.44 222 ASP A O 1
ATOM 1693 N N . GLU A 1 223 ? -20.361 5.224 13.359 1.00 84.06 223 GLU A N 1
ATOM 1694 C CA . GLU A 1 223 ? -19.008 5.786 13.412 1.00 84.06 223 GLU A CA 1
ATOM 1695 C C . GLU A 1 223 ? -18.120 5.278 12.275 1.00 84.06 223 GLU A C 1
ATOM 1697 O O . GLU A 1 223 ? -17.420 6.073 11.654 1.00 84.06 223 GLU A O 1
ATOM 1702 N N . ILE A 1 224 ? -18.176 3.980 11.961 1.00 82.81 224 ILE A N 1
ATOM 1703 C CA . ILE A 1 224 ? -17.370 3.363 10.895 1.00 82.81 224 ILE A CA 1
ATOM 1704 C C . ILE A 1 224 ? -17.806 3.833 9.498 1.00 82.81 224 ILE A C 1
ATOM 1706 O O . ILE A 1 224 ? -16.998 3.830 8.571 1.00 82.81 224 ILE A O 1
ATOM 1710 N N . GLN A 1 225 ? -19.075 4.210 9.317 1.00 77.12 225 GLN A N 1
ATOM 1711 C CA . GLN A 1 225 ? -19.594 4.676 8.025 1.00 77.12 225 GLN A CA 1
ATOM 1712 C C . GLN A 1 225 ? -19.238 6.134 7.677 1.00 77.12 225 GLN A C 1
ATOM 1714 O O . GLN A 1 225 ? -19.494 6.546 6.544 1.00 77.12 225 GLN A O 1
ATOM 1719 N N . LYS A 1 226 ? -18.687 6.912 8.616 1.00 63.41 226 LYS A N 1
ATOM 1720 C CA . LYS A 1 226 ? -18.286 8.315 8.404 1.00 63.41 226 LYS A CA 1
ATOM 1721 C C . LYS A 1 226 ? -16.886 8.449 7.814 1.00 63.41 226 LYS A C 1
ATOM 1723 O O . LYS A 1 226 ? -16.702 9.414 7.037 1.00 63.41 226 LYS A O 1
#

Foldseek 3Di:
DLVVDPVQVVCPHPVNVVVVVVVCPPVPPPVVVVVVVLVVVLVVLVVVLVVVLVVVVVPDDPPDDPVVSVVVSVVSVVVSVVPPDPPPPDDDVVVVVVVVVVLVVVCVVCVPAQSEQAQPDPVVCVVPSYDDPPDDDDDDDDPPPCSLVSVLSSQVSSQVSQVVPCPPPPNDRDHDDDDDPDDDPVLSVLSNLCVQLVPDSVCVVVVVDDPVSVVSSVVVVVVVVD

Radius of gyration: 29.11 Å; chains: 1; bounding box: 65×56×69 Å

Sequence (226 aa):
MLGNEPSFDKIGGVDYLAKLTTLALSIVNVNEYGKIVYDLALRRYLIEIGEKIVTNAYSSTLADLAITQIETAESQLYDLGSRGTLSKGFIKLQTSIEESWTSISSAIKNKNSINGISSGLLDIDSKLGGFKNSDLIILAGRPSMGKTALGVNLAINACKYFLTQKNTKDNVVQSVGFFSLEMSSQQISTRILSIESEINSSALFNGKIDVQDVDKLKTVQDEIQK

Secondary structure (DSSP, 8-state):
--TT-HHHHHTTHHHHHHHHHHHTT-GGGHHHHHHHHHHHHHHHHHHHHHHHHHHHHHS--TT--HHHHHHHHHHHHHHHHHTTS----PPPHHHHHHHHHHHHHHHHHTTTS-SSB--S-HHHHHHH-SB-TT--------TTSSHHHHHHHHHHHHHHHHHHT--TTT----------SSS-HHHHHHHHHHHHH---HHHHHTT---HHHHHHHHHHHHHHT-

pLDDT: mean 82.4, std 11.11, range [47.53, 95.06]